Protein AF-A0A3D1NS38-F1 (afdb_monomer)

Mean predicted aligned error: 8.81 Å

Radius of gyration: 20.16 Å; Cα contacts (8 Å, |Δi|>4): 280; chains: 1; bounding box: 40×44×72 Å

Solvent-accessible surface area (backbone atoms only — not comparable to full-atom values): 11917 Å² total; per-residue (Å²): 108,70,68,59,52,53,53,50,52,52,50,52,54,51,53,51,52,54,49,47,54,53,51,42,51,54,45,50,57,52,50,49,51,49,49,64,53,66,76,37,72,54,66,53,39,45,45,48,59,40,21,78,74,70,80,37,36,43,80,37,63,66,56,19,51,51,51,48,30,64,73,77,37,70,85,58,55,68,72,58,52,42,57,75,40,54,44,55,23,90,43,26,75,84,63,42,56,43,49,60,43,40,18,22,39,87,84,80,71,43,24,34,29,34,37,33,32,33,17,29,86,69,16,49,78,65,56,82,69,49,88,85,58,86,35,32,73,91,52,47,65,81,64,58,56,45,70,52,49,68,51,48,45,53,46,45,54,50,51,54,51,45,55,54,48,39,73,71,69,47,87,70,88,64,97,75,67,70,66,76,78,57,72,84,73,78,82,47,72,60,41,59,78,72,46,63,34,18,32,70,70,42,67,50,51,85,46,81,93,119

Secondary structure (DSSP, 8-state):
-HHHHHHHHHHHHHHHHHHHHHHHHHHHHHHHHHHHHHTSTHHHHHHHHHHHHHSS--SSHHHHHHHHHHHH-TTS-HHHHHHHTT-B-TT-TT-PBPEEEEEE-TTT-SEEEEEEEE-GGGT-------TT--EETTTGGGG--BTTHHHHHHHHHHHHHHHHHHHHHS----S--PPPPPP-PPP-HHHHHHS--BEEEEE-------

Foldseek 3Di:
DVVVVVVVVVVVVVVVVVVLVVLQVVQCVLLVVLVVLVVDCLLVVLQVVVCVVPVAGDLAVVRSLVVCCVPPNVPDDSVVSCVSSVQFRSLAPVRDGFGKHFAAAPPVRTGQKIWTKAQASLNDQPFPDDSPDHHHLLGNVVRDFAPLVVLVVQQNVVVVVVLVVCVVPPDPVDPDDAGDFRDSDGDDVCCNPPNRGMHTRGMGDRGDPD

pLDDT: mean 78.17, std 13.59, range [43.44, 96.06]

Structure (mmCIF, N/CA/C/O backbone):
data_AF-A0A3D1NS38-F1
#
_entry.id   AF-A0A3D1NS38-F1
#
loop_
_atom_site.group_PDB
_atom_site.id
_atom_site.type_symbol
_atom_site.label_atom_id
_atom_site.label_alt_id
_atom_site.label_comp_id
_atom_site.label_asym_id
_atom_site.label_entity_id
_atom_site.label_seq_id
_atom_site.pdbx_PDB_ins_code
_atom_site.Cartn_x
_atom_site.Cartn_y
_atom_site.Cartn_z
_atom_site.occupancy
_atom_site.B_iso_or_equiv
_atom_site.auth_seq_id
_atom_site.auth_comp_id
_atom_site.auth_asym_id
_atom_site.auth_atom_id
_atom_site.pdbx_PDB_model_num
ATOM 1 N N . MET A 1 1 ? 21.279 -10.481 -47.262 1.00 76.62 1 MET A N 1
ATOM 2 C CA . MET A 1 1 ? 20.288 -11.100 -46.355 1.00 76.62 1 MET A CA 1
ATOM 3 C C . MET A 1 1 ? 20.906 -11.469 -45.008 1.00 76.62 1 MET A C 1
ATOM 5 O O . MET A 1 1 ? 20.533 -10.842 -44.033 1.00 76.62 1 MET A O 1
ATOM 9 N N . ILE A 1 2 ? 21.895 -12.374 -44.933 1.00 86.12 2 ILE A N 1
ATOM 10 C CA . ILE A 1 2 ? 22.530 -12.773 -43.651 1.00 86.12 2 ILE A CA 1
ATOM 11 C C . ILE A 1 2 ? 23.198 -11.591 -42.920 1.00 86.12 2 ILE A C 1
ATOM 13 O O . ILE A 1 2 ? 22.921 -11.370 -41.749 1.00 86.12 2 ILE A O 1
ATOM 17 N N . LEU A 1 3 ? 24.006 -10.782 -43.616 1.00 85.31 3 LEU A N 1
ATOM 18 C CA . LEU A 1 3 ? 24.631 -9.575 -43.042 1.00 85.31 3 LEU A CA 1
ATOM 19 C C . LEU A 1 3 ? 23.600 -8.562 -42.524 1.00 85.31 3 LEU A C 1
ATOM 21 O O . LEU A 1 3 ? 23.777 -7.984 -41.461 1.00 85.31 3 LEU A O 1
ATOM 25 N N . THR A 1 4 ? 22.495 -8.393 -43.250 1.00 87.94 4 THR A N 1
ATOM 26 C CA . THR A 1 4 ? 21.396 -7.497 -42.871 1.00 87.94 4 THR A CA 1
ATOM 27 C C . THR A 1 4 ? 20.699 -7.975 -41.596 1.00 87.94 4 THR A C 1
ATOM 29 O O . THR A 1 4 ? 20.424 -7.170 -40.713 1.00 87.94 4 THR A O 1
ATOM 32 N N . ILE A 1 5 ? 20.464 -9.287 -41.475 1.00 90.00 5 ILE A N 1
ATOM 33 C CA . ILE A 1 5 ? 19.885 -9.908 -40.276 1.00 90.00 5 ILE A CA 1
ATOM 34 C C . ILE A 1 5 ? 20.839 -9.753 -39.086 1.00 90.00 5 ILE A C 1
ATOM 36 O O . ILE A 1 5 ? 20.409 -9.331 -38.018 1.00 90.00 5 ILE A O 1
ATOM 40 N N . LEU A 1 6 ? 22.135 -10.022 -39.271 1.00 91.25 6 LEU A N 1
ATOM 41 C CA . LEU A 1 6 ? 23.143 -9.872 -38.217 1.00 91.25 6 LEU A CA 1
ATOM 42 C C . LEU A 1 6 ? 23.252 -8.424 -37.727 1.00 91.25 6 LEU A C 1
ATOM 44 O O . LEU A 1 6 ? 23.245 -8.190 -36.522 1.00 91.25 6 LEU A O 1
ATOM 48 N N . SER A 1 7 ? 23.292 -7.447 -38.638 1.00 90.25 7 SER A N 1
ATOM 49 C CA . SER A 1 7 ? 23.285 -6.030 -38.263 1.00 90.25 7 SER A CA 1
ATOM 50 C C . SER A 1 7 ? 22.029 -5.650 -37.481 1.00 90.25 7 SER A C 1
ATOM 52 O O . SER A 1 7 ? 22.134 -4.933 -36.490 1.00 90.25 7 SER A O 1
ATOM 54 N N . LEU A 1 8 ? 20.855 -6.150 -37.878 1.00 93.31 8 LEU A N 1
ATOM 55 C CA . LEU A 1 8 ? 19.605 -5.879 -37.170 1.00 93.31 8 LEU A CA 1
ATOM 56 C C . LEU A 1 8 ? 19.620 -6.460 -35.749 1.00 93.31 8 LEU A C 1
ATOM 58 O O . LEU A 1 8 ? 19.246 -5.773 -34.803 1.00 93.31 8 LEU A O 1
ATOM 62 N N . VAL A 1 9 ? 20.096 -7.699 -35.592 1.00 93.12 9 VAL A N 1
ATOM 63 C CA . VAL A 1 9 ? 20.233 -8.356 -34.283 1.00 93.12 9 VAL A CA 1
ATOM 64 C C . VAL A 1 9 ? 21.170 -7.559 -33.379 1.00 93.12 9 VAL A C 1
ATOM 66 O O . VAL A 1 9 ? 20.811 -7.275 -32.243 1.00 93.12 9 VAL A O 1
ATOM 69 N N . VAL A 1 10 ? 22.327 -7.126 -33.889 1.00 92.94 10 VAL A N 1
ATOM 70 C CA . VAL A 1 10 ? 23.287 -6.321 -33.115 1.00 92.94 10 VAL A CA 1
ATOM 71 C C . VAL A 1 10 ? 22.670 -4.998 -32.660 1.00 92.94 10 VAL A C 1
ATOM 73 O O . VAL A 1 10 ? 22.812 -4.633 -31.493 1.00 92.94 10 VAL A O 1
ATOM 76 N N . ILE A 1 11 ? 21.955 -4.298 -33.547 1.00 93.38 11 ILE A N 1
ATOM 77 C CA . ILE A 1 11 ? 21.277 -3.040 -33.204 1.00 93.38 11 ILE A CA 1
ATOM 78 C C . ILE A 1 11 ? 20.231 -3.284 -32.113 1.00 93.38 11 ILE A C 1
ATOM 80 O O . ILE A 1 11 ? 20.254 -2.601 -31.093 1.00 93.38 11 ILE A O 1
ATOM 84 N N . LEU A 1 12 ? 19.365 -4.289 -32.275 1.00 91.50 12 LEU A N 1
ATOM 85 C CA . LEU A 1 12 ? 18.329 -4.615 -31.293 1.00 91.50 12 LEU A CA 1
ATOM 86 C C . LEU A 1 12 ? 18.922 -5.010 -29.935 1.00 91.50 12 LEU A C 1
ATOM 88 O O . LEU A 1 12 ? 18.430 -4.556 -28.903 1.00 91.50 12 LEU A O 1
ATOM 92 N N . SER A 1 13 ? 19.998 -5.800 -29.914 1.00 89.00 13 SER A N 1
ATOM 93 C CA . SER A 1 13 ? 20.678 -6.185 -28.674 1.00 89.00 13 SER A CA 1
ATOM 94 C C . SER A 1 13 ? 21.296 -4.984 -27.956 1.00 89.00 13 SER A C 1
ATOM 96 O O . SER A 1 13 ? 21.130 -4.848 -26.744 1.00 89.00 13 SER A O 1
ATOM 98 N N . LEU A 1 14 ? 21.966 -4.084 -28.684 1.00 92.38 14 LEU A N 1
ATOM 99 C CA . LEU A 1 14 ? 22.547 -2.871 -28.102 1.00 92.38 14 LEU A CA 1
ATOM 100 C C . LEU A 1 14 ? 21.461 -1.923 -27.584 1.00 92.38 14 LEU A C 1
ATOM 102 O O . LEU A 1 14 ? 21.559 -1.443 -26.456 1.00 92.38 14 LEU A O 1
ATOM 106 N N . SER A 1 15 ? 20.401 -1.701 -28.363 1.00 89.12 15 SER A N 1
ATOM 107 C CA . SER A 1 15 ? 19.258 -0.886 -27.944 1.00 89.12 15 SER A CA 1
ATOM 108 C C . SER A 1 15 ? 18.572 -1.464 -26.706 1.00 89.12 15 SER A C 1
ATOM 110 O O . SER A 1 15 ? 18.284 -0.721 -25.771 1.00 89.12 15 SER A O 1
ATOM 112 N N . SER A 1 16 ? 18.376 -2.785 -26.650 1.00 87.31 16 SER A N 1
ATOM 113 C CA . SER A 1 16 ? 17.794 -3.459 -25.486 1.00 87.31 16 SER A CA 1
ATOM 114 C C . SER A 1 16 ? 18.673 -3.332 -24.242 1.00 87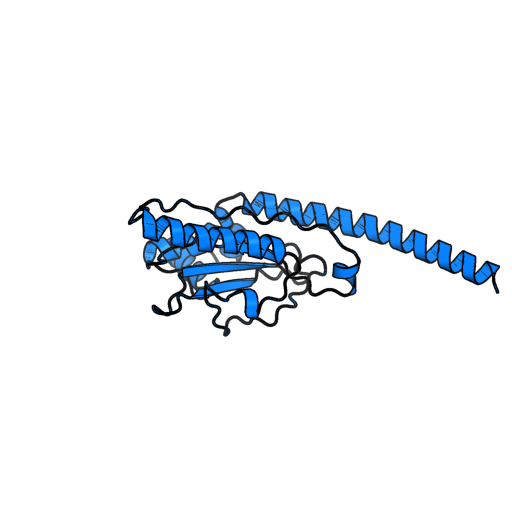.31 16 SER A C 1
ATOM 116 O O . SER A 1 16 ? 18.145 -3.154 -23.148 1.00 87.31 16 SER A O 1
ATOM 118 N N . LEU A 1 17 ? 20.001 -3.408 -24.382 1.00 89.50 17 LEU A N 1
ATOM 119 C CA . LEU A 1 17 ? 20.930 -3.258 -23.260 1.00 89.50 17 LEU A CA 1
ATOM 120 C C . LEU A 1 17 ? 20.929 -1.827 -22.706 1.00 89.50 17 LEU A C 1
ATOM 122 O O . LEU A 1 17 ? 20.922 -1.639 -21.490 1.00 89.50 17 LEU A O 1
ATOM 126 N N . VAL A 1 18 ? 20.929 -0.823 -23.588 1.00 89.81 18 VAL A N 1
ATOM 127 C CA . VAL A 1 18 ? 20.855 0.594 -23.196 1.00 89.81 18 VAL A CA 1
ATOM 128 C C . VAL A 1 18 ? 19.535 0.879 -22.484 1.00 89.81 18 VAL A C 1
ATOM 130 O O . VAL A 1 18 ? 19.543 1.461 -21.400 1.00 89.81 18 VAL A O 1
ATOM 133 N N . LEU A 1 19 ? 18.417 0.409 -23.047 1.00 86.12 19 LEU A N 1
ATOM 134 C CA . LEU A 1 19 ? 17.099 0.536 -22.429 1.00 86.12 19 LEU A CA 1
ATOM 135 C C . LEU A 1 19 ? 17.054 -0.154 -21.061 1.00 86.12 19 LEU A C 1
ATOM 137 O O . LEU A 1 19 ? 16.555 0.428 -20.103 1.00 86.12 19 LEU A O 1
ATOM 141 N N . TRP A 1 20 ? 17.619 -1.359 -20.946 1.00 86.88 20 TRP A N 1
ATOM 142 C CA . TRP A 1 20 ? 17.677 -2.090 -19.681 1.00 86.88 20 TRP A CA 1
ATOM 143 C C . TRP A 1 20 ? 18.447 -1.332 -18.606 1.00 86.88 20 TRP A C 1
ATOM 145 O O . TRP A 1 20 ? 17.927 -1.178 -17.508 1.00 86.88 20 TRP A O 1
ATOM 155 N N . ARG A 1 21 ? 19.634 -0.798 -18.918 1.00 87.38 21 ARG A N 1
ATOM 156 C CA . ARG A 1 21 ? 20.411 -0.013 -17.946 1.00 87.38 21 ARG A CA 1
ATOM 157 C C . ARG A 1 21 ? 19.681 1.249 -17.501 1.00 87.38 21 ARG A C 1
ATOM 159 O O . ARG A 1 21 ? 19.710 1.579 -16.322 1.00 87.38 21 ARG A O 1
ATOM 166 N N . TYR A 1 22 ? 19.038 1.943 -18.439 1.00 86.44 22 TYR A N 1
ATOM 167 C CA . TYR A 1 22 ? 18.272 3.146 -18.130 1.00 86.44 22 TYR A CA 1
ATOM 168 C C . TYR A 1 22 ? 17.084 2.838 -17.209 1.00 86.44 22 TYR A C 1
ATOM 170 O O . TYR A 1 22 ? 16.932 3.469 -16.164 1.00 86.44 22 TYR A O 1
ATOM 178 N N . LEU A 1 23 ? 16.271 1.840 -17.567 1.00 83.56 23 LEU A N 1
ATOM 179 C CA . LEU A 1 23 ? 15.095 1.465 -16.785 1.00 83.56 23 LEU A CA 1
ATOM 180 C C . LEU A 1 23 ? 15.470 0.857 -15.433 1.00 83.56 23 LEU A C 1
ATOM 182 O O . LEU A 1 23 ? 14.831 1.194 -14.442 1.00 83.56 23 LEU A O 1
ATOM 186 N N . SER A 1 24 ? 16.516 0.024 -15.360 1.00 82.62 24 SER A N 1
ATOM 187 C CA . SER A 1 24 ? 16.943 -0.557 -14.084 1.00 82.62 24 SER A CA 1
ATOM 188 C C . SER A 1 24 ? 17.503 0.504 -13.141 1.00 82.62 24 SER A C 1
ATOM 190 O O . SER A 1 24 ? 17.225 0.438 -11.952 1.00 82.62 24 SER A O 1
ATOM 192 N N . GLY A 1 25 ? 18.266 1.479 -13.652 1.00 83.19 25 GLY A N 1
ATOM 193 C CA . GLY A 1 25 ? 18.782 2.586 -12.844 1.00 83.19 25 GLY A CA 1
ATOM 194 C C . GLY A 1 25 ? 17.647 3.419 -12.254 1.00 83.19 25 GLY A C 1
ATOM 195 O O . GLY A 1 25 ? 17.556 3.556 -11.039 1.00 83.19 25 GLY A O 1
ATOM 196 N N . LYS A 1 26 ? 16.716 3.867 -13.108 1.00 83.12 26 LYS A N 1
ATOM 197 C CA . LYS A 1 26 ? 15.529 4.614 -12.667 1.00 83.12 26 LYS A CA 1
ATOM 198 C C . LYS A 1 26 ? 14.682 3.815 -11.673 1.00 83.12 26 LYS A C 1
ATOM 200 O O . LYS A 1 26 ? 14.178 4.377 -10.705 1.00 83.12 26 LYS A O 1
ATOM 205 N N . TYR A 1 27 ? 14.512 2.516 -11.918 1.00 83.06 27 TYR A N 1
ATOM 206 C CA . TYR A 1 27 ? 13.772 1.632 -11.025 1.00 83.06 27 TYR A CA 1
ATOM 207 C C . TYR A 1 27 ? 14.420 1.555 -9.642 1.00 83.06 27 TYR A C 1
ATOM 209 O O . TYR A 1 27 ? 13.722 1.757 -8.658 1.00 83.06 27 TYR A O 1
ATOM 217 N N . VAL A 1 28 ? 15.733 1.303 -9.570 1.00 81.38 28 VAL A N 1
ATOM 218 C CA . VAL A 1 28 ? 16.457 1.211 -8.294 1.00 81.38 28 VAL A CA 1
ATOM 219 C C . VAL A 1 28 ? 16.347 2.523 -7.529 1.00 81.38 28 VAL A C 1
ATOM 221 O O . VAL A 1 28 ? 15.933 2.493 -6.380 1.00 81.38 28 VAL A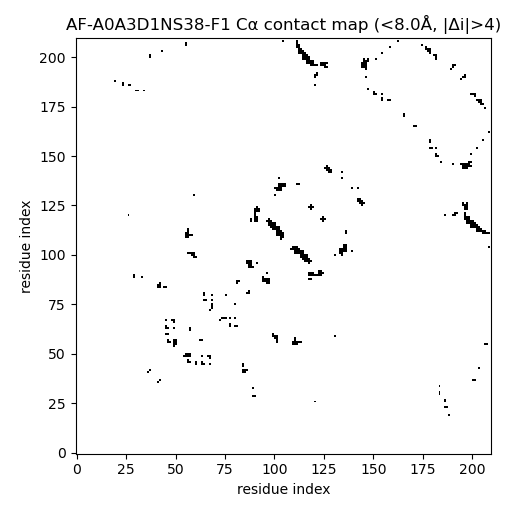 O 1
ATOM 224 N N . GLU A 1 29 ? 16.596 3.667 -8.171 1.00 82.56 29 GLU A N 1
ATOM 225 C CA . GLU A 1 29 ? 16.457 4.981 -7.523 1.00 82.56 29 GLU A CA 1
ATOM 226 C C . GLU A 1 29 ? 15.039 5.211 -6.974 1.00 82.56 29 GLU A C 1
ATOM 228 O O . GLU A 1 29 ? 14.865 5.661 -5.842 1.00 82.56 29 GLU A O 1
ATOM 233 N N . THR A 1 30 ? 14.010 4.870 -7.757 1.00 83.31 30 THR A N 1
ATOM 234 C CA . THR A 1 30 ? 12.609 5.046 -7.342 1.00 83.31 30 THR A CA 1
ATOM 235 C C . THR A 1 30 ? 12.261 4.099 -6.193 1.00 83.31 30 THR A C 1
ATOM 237 O O . THR A 1 30 ? 11.694 4.524 -5.189 1.00 83.31 30 THR A O 1
ATOM 240 N N . ALA A 1 31 ? 12.642 2.828 -6.296 1.00 77.62 31 ALA A N 1
ATOM 241 C CA . ALA A 1 31 ? 12.351 1.830 -5.280 1.00 77.62 31 ALA A CA 1
ATOM 242 C C . ALA A 1 31 ? 13.112 2.080 -3.969 1.00 77.62 31 ALA A C 1
ATOM 244 O O . ALA A 1 31 ? 12.542 1.921 -2.892 1.00 77.62 31 ALA A O 1
ATOM 245 N N . GLU A 1 32 ? 14.367 2.525 -4.048 1.00 76.19 32 GLU A N 1
ATOM 246 C CA . GLU A 1 32 ? 15.146 2.955 -2.886 1.00 76.19 32 GLU A CA 1
ATOM 247 C C . GLU A 1 32 ? 14.529 4.184 -2.228 1.00 76.19 32 GLU A C 1
ATOM 249 O O . GLU A 1 32 ? 14.420 4.201 -1.006 1.00 76.19 32 GLU A O 1
ATOM 254 N N . SER A 1 33 ? 14.039 5.159 -3.005 1.00 76.69 33 SER A N 1
ATOM 255 C CA . SER A 1 33 ? 13.330 6.306 -2.429 1.00 76.69 33 SER A CA 1
ATOM 256 C C . SER A 1 33 ? 12.100 5.859 -1.640 1.00 76.69 33 SER A C 1
ATOM 258 O O . SER A 1 33 ? 11.903 6.291 -0.509 1.00 76.69 33 SER A O 1
ATOM 260 N N . ILE A 1 34 ? 11.321 4.923 -2.189 1.00 74.75 34 ILE A N 1
ATOM 261 C CA . ILE A 1 34 ? 10.148 4.369 -1.517 1.00 74.75 34 ILE A CA 1
ATOM 262 C C . ILE A 1 34 ? 10.580 3.662 -0.235 1.00 74.75 34 ILE A C 1
ATOM 264 O O . ILE A 1 34 ? 10.069 4.006 0.822 1.00 74.75 34 ILE A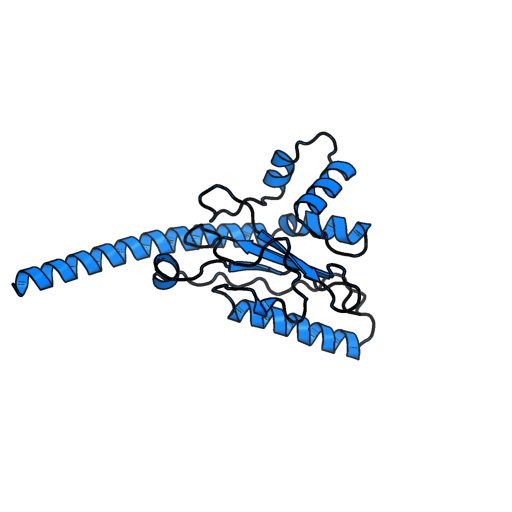 O 1
ATOM 268 N N . ARG A 1 35 ? 11.581 2.774 -0.271 1.00 70.50 35 ARG A N 1
ATOM 269 C CA . ARG A 1 35 ? 12.120 2.139 0.943 1.00 70.50 35 ARG A CA 1
ATOM 270 C C . ARG A 1 35 ? 12.532 3.174 1.991 1.00 70.50 35 ARG A C 1
ATOM 272 O O . ARG A 1 35 ? 12.131 3.058 3.144 1.00 70.50 35 ARG A O 1
ATOM 279 N N . ASP A 1 36 ? 13.298 4.188 1.611 1.00 67.31 36 ASP A N 1
ATOM 280 C CA . ASP A 1 36 ? 13.817 5.187 2.544 1.00 67.31 36 ASP A CA 1
ATOM 281 C C . ASP A 1 36 ? 12.683 6.017 3.182 1.00 67.31 36 ASP A C 1
ATOM 283 O O . ASP A 1 36 ? 12.771 6.366 4.361 1.00 67.31 36 ASP A O 1
ATOM 287 N N . TYR A 1 37 ? 11.582 6.257 2.458 1.00 62.84 37 TYR A N 1
ATOM 288 C CA . TYR A 1 37 ? 10.369 6.865 3.016 1.00 62.84 37 TYR A CA 1
ATOM 289 C C . TYR A 1 37 ? 9.505 5.878 3.828 1.00 62.84 37 TYR A C 1
ATOM 291 O O . TYR A 1 37 ? 8.861 6.294 4.788 1.00 62.84 37 TYR A O 1
ATOM 299 N N . PHE A 1 38 ? 9.470 4.588 3.482 1.00 57.41 38 PHE A N 1
ATOM 300 C CA . PHE A 1 38 ? 8.707 3.551 4.199 1.00 57.41 38 PHE A CA 1
ATOM 301 C C . PHE A 1 38 ? 9.383 3.091 5.495 1.00 57.41 38 PHE A C 1
ATOM 303 O O . PHE A 1 38 ? 8.704 2.615 6.400 1.00 57.41 38 PHE A O 1
ATOM 310 N N . MET A 1 39 ? 10.692 3.318 5.630 1.00 48.94 39 MET A N 1
ATOM 311 C CA . MET A 1 39 ? 11.421 3.218 6.900 1.00 48.94 39 MET A CA 1
ATOM 312 C C . MET A 1 39 ? 11.036 4.327 7.896 1.00 48.94 39 MET A C 1
ATOM 314 O O . MET A 1 39 ? 11.449 4.277 9.056 1.00 48.94 39 MET A O 1
ATOM 318 N N . TRP A 1 40 ? 10.265 5.337 7.472 1.00 49.31 40 TRP A N 1
ATOM 319 C CA . TRP A 1 40 ? 9.711 6.347 8.367 1.00 49.31 40 TRP A CA 1
ATOM 320 C C . TRP A 1 40 ? 8.280 5.976 8.806 1.00 49.31 40 TRP A C 1
ATOM 322 O O . TRP A 1 40 ? 7.474 5.559 7.974 1.00 49.31 40 TRP A O 1
ATOM 332 N N . PRO A 1 41 ? 7.896 6.231 10.076 1.00 55.03 41 PRO A N 1
ATOM 333 C CA . PRO A 1 41 ? 6.540 5.992 10.600 1.00 55.03 41 PRO A CA 1
ATOM 334 C C . PRO A 1 41 ? 5.402 6.720 9.857 1.00 55.03 41 PRO A C 1
ATOM 336 O O . PRO A 1 41 ? 4.232 6.569 10.201 1.00 55.03 41 PRO A O 1
ATOM 339 N N . THR A 1 42 ? 5.723 7.564 8.876 1.00 58.72 42 THR A N 1
ATOM 340 C CA . THR A 1 42 ? 4.812 8.487 8.194 1.00 58.72 42 THR A CA 1
ATOM 341 C C . THR A 1 42 ? 3.687 7.800 7.421 1.00 58.72 42 THR A C 1
ATOM 343 O O . THR A 1 42 ? 2.555 8.255 7.523 1.00 58.72 42 THR A O 1
ATOM 346 N N . TYR A 1 43 ? 3.927 6.685 6.726 1.00 59.44 43 TYR A N 1
ATOM 347 C CA . TYR A 1 43 ? 2.861 6.005 5.964 1.00 59.44 43 TYR A CA 1
ATOM 348 C C . TYR A 1 43 ? 1.900 5.198 6.833 1.00 59.44 43 TYR A C 1
ATOM 350 O O . TYR A 1 43 ? 0.706 5.111 6.551 1.00 59.44 43 TYR A O 1
ATOM 358 N N . GLN A 1 44 ? 2.411 4.634 7.927 1.00 68.31 44 GLN A N 1
ATOM 359 C CA . GLN A 1 44 ? 1.587 3.918 8.900 1.00 68.31 44 GLN A CA 1
ATOM 360 C C . GLN A 1 44 ? 0.819 4.866 9.805 1.00 68.31 44 GLN A C 1
ATOM 362 O O . GLN A 1 44 ? -0.133 4.440 10.453 1.00 68.31 44 GLN A O 1
ATOM 367 N N . ARG A 1 45 ? 1.207 6.144 9.853 1.00 80.06 45 ARG A N 1
ATOM 368 C CA . ARG A 1 45 ? 0.645 7.092 10.801 1.00 80.06 45 ARG A CA 1
ATOM 369 C C . ARG A 1 45 ? -0.866 7.200 10.673 1.00 80.06 45 ARG A C 1
ATOM 371 O O . ARG A 1 45 ? -1.550 7.069 11.679 1.00 80.06 45 ARG A O 1
ATOM 378 N N . LEU A 1 46 ? -1.393 7.411 9.466 1.00 89.12 46 LEU A N 1
ATOM 379 C CA . LEU A 1 46 ? -2.838 7.585 9.299 1.00 89.12 46 LEU A CA 1
ATOM 380 C C . LEU A 1 46 ? -3.623 6.327 9.721 1.00 89.12 46 LEU A C 1
ATOM 382 O O . LEU A 1 46 ? -4.502 6.463 10.578 1.00 89.12 46 LEU A O 1
ATOM 386 N N . PRO A 1 47 ? -3.313 5.107 9.220 1.00 88.56 47 PRO A N 1
ATOM 387 C CA . PRO A 1 47 ? -3.996 3.902 9.692 1.00 88.56 47 PRO A CA 1
ATOM 388 C C . PRO A 1 47 ? -3.811 3.627 11.189 1.00 88.56 47 PRO A C 1
ATOM 390 O O . PRO A 1 47 ? -4.746 3.163 11.838 1.00 88.56 47 PRO A O 1
ATOM 393 N N . LEU A 1 48 ? -2.631 3.909 11.749 1.00 83.75 48 LEU A N 1
ATOM 394 C CA . LEU A 1 48 ? -2.318 3.622 13.149 1.00 83.75 48 LEU A CA 1
ATOM 395 C C . LEU A 1 48 ? -3.031 4.576 14.114 1.00 83.75 48 LEU A C 1
ATOM 397 O O . LEU A 1 48 ? -3.578 4.131 15.116 1.00 83.75 48 LEU A O 1
ATOM 401 N N . GLU A 1 49 ? -3.083 5.873 13.810 1.00 87.06 49 GLU A N 1
ATOM 402 C CA . GLU A 1 49 ? -3.810 6.862 14.624 1.00 87.06 49 GLU A CA 1
ATOM 403 C C . GLU A 1 49 ? -5.320 6.571 14.618 1.00 87.06 49 GLU A C 1
ATOM 405 O O . GLU A 1 49 ? -5.993 6.700 15.645 1.00 87.06 49 GLU A O 1
ATOM 410 N N . TYR A 1 50 ? -5.846 6.110 13.477 1.00 92.00 50 TYR A N 1
ATOM 411 C CA . TYR A 1 50 ? -7.218 5.615 13.383 1.00 92.00 50 TYR A CA 1
ATOM 412 C C . TYR A 1 50 ? -7.412 4.372 14.270 1.00 92.00 50 TYR A C 1
ATOM 414 O O . TYR A 1 50 ? -8.309 4.353 15.113 1.00 92.00 50 TYR A O 1
ATOM 422 N N . TYR A 1 51 ? -6.532 3.369 14.160 1.00 88.69 51 TYR A N 1
ATOM 423 C CA . TYR A 1 51 ? -6.580 2.167 15.000 1.00 88.69 51 TYR A CA 1
ATOM 424 C C . TYR A 1 51 ? -6.555 2.500 16.496 1.00 88.69 51 TYR A C 1
ATOM 426 O O . TYR A 1 51 ? -7.391 2.003 17.246 1.00 88.69 51 TYR A O 1
ATOM 434 N N . ASN A 1 52 ? -5.668 3.394 16.931 1.00 85.50 52 ASN A N 1
ATOM 435 C CA . ASN A 1 52 ? -5.557 3.802 18.334 1.00 85.50 52 ASN A CA 1
ATOM 436 C C . ASN A 1 52 ? -6.840 4.449 18.879 1.00 85.50 52 ASN A C 1
ATOM 438 O O . ASN A 1 52 ? -7.070 4.439 20.086 1.00 85.50 52 ASN A O 1
ATOM 442 N N . SER A 1 53 ? -7.676 5.000 17.999 1.00 90.50 53 SER A N 1
ATOM 443 C CA . SER A 1 53 ? -8.925 5.666 18.372 1.00 90.50 53 SER A CA 1
ATOM 444 C C . SER A 1 53 ? -10.132 4.727 18.362 1.00 90.50 53 SER A C 1
ATOM 446 O O . SER A 1 53 ? -11.052 4.909 19.159 1.00 90.50 53 SER A O 1
ATOM 448 N N . PHE A 1 54 ? -10.144 3.726 17.475 1.00 91.19 54 PHE A N 1
ATOM 449 C CA . PHE A 1 54 ? -11.321 2.883 17.227 1.00 91.19 54 PHE A CA 1
ATOM 450 C C . PHE A 1 54 ? -11.126 1.389 17.529 1.00 91.19 54 PHE A C 1
ATOM 452 O O . PHE A 1 54 ? -12.111 0.659 17.620 1.00 91.19 54 PHE A O 1
ATOM 459 N N . GLY A 1 55 ? -9.887 0.923 17.696 1.00 87.75 55 GLY A N 1
ATOM 460 C CA . GLY A 1 55 ? -9.541 -0.485 17.919 1.00 87.75 55 GLY A CA 1
ATOM 461 C C . GLY A 1 55 ? -9.562 -1.363 16.659 1.00 87.75 55 GLY A C 1
ATOM 462 O O . GLY A 1 55 ? -9.528 -2.584 16.775 1.00 87.75 55 GLY A O 1
ATOM 463 N N . TYR A 1 56 ? -9.652 -0.768 15.466 1.00 89.69 56 TYR A N 1
ATOM 464 C CA . TYR A 1 56 ? -9.578 -1.446 14.165 1.00 89.69 56 TYR A CA 1
ATOM 465 C C . TYR A 1 56 ? -9.029 -0.490 13.095 1.00 89.69 56 TYR A C 1
ATOM 467 O O . TYR A 1 56 ? -9.093 0.728 13.260 1.00 89.69 56 TYR A O 1
ATOM 475 N N . TYR A 1 57 ? -8.466 -1.024 12.008 1.00 91.44 57 TYR A N 1
ATOM 476 C CA . TYR A 1 57 ? -7.921 -0.210 10.914 1.00 91.44 57 TYR A CA 1
ATOM 477 C C . TYR A 1 57 ? -9.031 0.385 10.027 1.00 91.44 57 TYR A C 1
ATOM 479 O O . TYR A 1 57 ? -10.125 -0.176 9.947 1.00 91.44 57 TYR A O 1
ATOM 487 N N . PRO A 1 58 ? -8.786 1.513 9.339 1.00 94.12 58 PRO A N 1
ATOM 488 C CA . PRO A 1 58 ? -9.800 2.146 8.499 1.00 94.12 58 PRO A CA 1
ATOM 489 C C . PRO A 1 58 ? -10.172 1.260 7.299 1.00 94.12 58 PRO A C 1
ATOM 491 O O . PRO A 1 58 ? -9.377 0.458 6.816 1.00 94.12 58 PRO A O 1
ATOM 494 N N . ARG A 1 59 ? -11.391 1.401 6.774 1.00 93.62 59 ARG A N 1
ATOM 495 C CA . ARG A 1 59 ? -11.847 0.662 5.582 1.00 93.62 59 ARG A CA 1
ATOM 496 C C . ARG A 1 59 ? -11.308 1.255 4.286 1.00 93.62 59 ARG A C 1
ATOM 498 O O . ARG A 1 59 ? -11.331 0.595 3.253 1.00 93.62 59 ARG A O 1
ATOM 505 N N . SER A 1 60 ? -10.849 2.500 4.320 1.00 93.44 60 SER A N 1
ATOM 506 C CA . SER A 1 60 ? -10.214 3.165 3.189 1.00 93.44 60 SER A CA 1
ATOM 507 C C . SER A 1 60 ? -9.211 4.210 3.664 1.00 93.44 60 SER A C 1
ATOM 509 O O . SER A 1 60 ? -9.273 4.697 4.794 1.00 93.44 60 SER A O 1
ATOM 511 N N . MET A 1 61 ? -8.306 4.614 2.774 1.00 92.81 61 MET A N 1
ATOM 512 C CA . MET A 1 61 ? -7.405 5.724 3.076 1.00 92.81 61 MET A CA 1
ATOM 513 C C . MET A 1 61 ? -8.154 7.055 3.222 1.00 92.81 61 MET A C 1
ATOM 515 O O . MET A 1 61 ? -7.760 7.881 4.037 1.00 92.81 61 MET A O 1
ATOM 519 N N . ASP A 1 62 ? -9.259 7.258 2.493 1.00 94.38 62 ASP A N 1
ATOM 520 C CA . ASP A 1 62 ? -10.126 8.431 2.685 1.00 94.38 62 ASP A CA 1
ATOM 521 C C . ASP A 1 62 ? -10.660 8.509 4.116 1.00 94.38 62 ASP A C 1
ATOM 523 O O . ASP A 1 62 ? -10.637 9.574 4.721 1.00 94.38 62 ASP A O 1
ATOM 527 N N . GLU A 1 63 ? -11.085 7.383 4.690 1.00 95.19 63 GLU A N 1
ATOM 528 C CA . GLU A 1 63 ? -11.562 7.337 6.071 1.00 95.19 63 GLU A CA 1
ATOM 529 C C . GLU A 1 63 ? -10.451 7.704 7.072 1.00 95.19 63 GLU A C 1
ATOM 531 O O . GLU A 1 63 ? -10.680 8.490 7.995 1.00 95.19 63 GLU A O 1
ATOM 536 N N . ALA A 1 64 ? -9.232 7.204 6.852 1.00 94.19 64 ALA A N 1
ATOM 537 C CA . ALA A 1 64 ? -8.065 7.537 7.670 1.00 94.19 64 ALA A CA 1
ATOM 538 C C . ALA A 1 64 ? -7.709 9.034 7.590 1.00 94.19 64 ALA A C 1
ATOM 540 O O . ALA A 1 64 ? -7.484 9.691 8.609 1.00 94.19 64 ALA A O 1
ATOM 541 N N . VAL A 1 65 ? -7.676 9.578 6.368 1.00 94.81 65 VAL A N 1
ATOM 542 C CA . VAL A 1 65 ? -7.376 10.988 6.081 1.00 94.81 65 VAL A CA 1
ATOM 543 C C . VAL A 1 65 ? -8.437 11.897 6.690 1.00 94.81 65 VAL A C 1
ATOM 545 O O . VAL A 1 65 ? -8.091 12.905 7.305 1.00 94.81 65 VAL A O 1
ATOM 548 N N . ASP A 1 66 ? -9.712 11.539 6.562 1.00 96.00 66 ASP A N 1
ATOM 549 C CA . ASP A 1 66 ? -10.834 12.315 7.083 1.00 96.00 66 ASP A CA 1
ATOM 550 C C . ASP A 1 66 ? -10.791 12.392 8.605 1.00 96.00 66 ASP A C 1
ATOM 552 O O . ASP A 1 66 ? -10.887 13.486 9.166 1.00 96.00 66 ASP A O 1
ATOM 556 N N . PHE A 1 67 ? -10.570 11.256 9.267 1.00 95.81 67 PHE A N 1
ATOM 557 C CA . PHE A 1 67 ? -10.391 11.200 10.713 1.00 95.81 67 PHE A CA 1
ATOM 558 C C . PHE A 1 67 ? -9.208 12.063 11.173 1.00 95.81 67 PHE A C 1
ATOM 560 O O . PHE A 1 67 ? -9.359 12.910 12.059 1.00 95.81 67 PHE A O 1
ATOM 567 N N . TYR A 1 68 ? -8.034 11.881 10.564 1.00 93.19 68 TYR A N 1
ATOM 568 C CA . TYR A 1 68 ? -6.817 12.568 10.988 1.00 93.19 68 TYR A CA 1
ATOM 569 C C . TYR A 1 68 ? -6.903 14.081 10.759 1.00 93.19 68 TYR A C 1
ATOM 571 O O . TYR A 1 68 ? -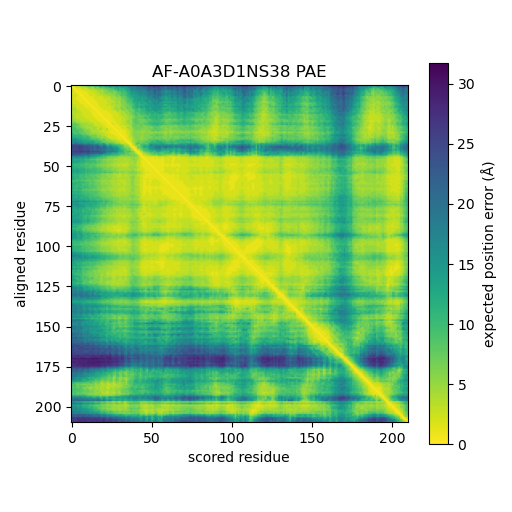6.538 14.873 11.630 1.00 93.19 68 TYR A O 1
ATOM 579 N N . GLN A 1 69 ? -7.432 14.497 9.605 1.00 94.81 69 GLN A N 1
ATOM 580 C CA . GLN A 1 69 ? -7.671 15.903 9.299 1.00 94.81 69 GLN A CA 1
ATOM 581 C C . GLN A 1 69 ? -8.617 16.522 10.330 1.00 94.81 69 GLN A C 1
ATOM 583 O O . GLN A 1 69 ? -8.282 17.546 10.916 1.00 94.81 69 GLN A O 1
ATOM 588 N N . GLN A 1 70 ? -9.776 15.907 10.579 1.00 95.50 70 GLN A N 1
ATOM 589 C CA . GLN A 1 70 ? -10.770 16.450 11.508 1.00 95.50 70 GLN A CA 1
ATOM 590 C C . GLN A 1 70 ? -10.238 16.538 12.940 1.00 95.50 70 GLN A C 1
ATOM 592 O O . GLN A 1 70 ? -10.524 17.511 13.637 1.00 95.50 70 GLN A O 1
ATOM 597 N N . THR A 1 71 ? -9.445 15.553 13.360 1.00 94.62 71 THR A N 1
ATOM 598 C CA . THR A 1 71 ? -8.953 15.446 14.738 1.00 94.62 71 THR A CA 1
ATOM 599 C C . THR A 1 71 ? -7.775 16.377 15.012 1.00 94.62 71 THR A C 1
ATOM 601 O O . THR A 1 71 ? -7.750 17.049 16.042 1.00 94.62 71 THR A O 1
ATOM 604 N N . TYR A 1 72 ? -6.801 16.446 14.100 1.00 91.06 72 TYR A N 1
ATOM 605 C CA . TYR A 1 72 ? -5.518 17.106 14.369 1.00 91.06 72 TYR A CA 1
ATOM 606 C C . TYR A 1 72 ? -5.284 18.370 13.533 1.00 91.06 72 TYR A C 1
ATOM 608 O O . TYR A 1 72 ? -4.598 19.284 13.989 1.00 91.06 72 TYR A O 1
ATOM 616 N N . TRP A 1 73 ? -5.850 18.452 12.324 1.00 91.88 73 TRP A N 1
ATOM 617 C CA . TRP A 1 73 ? -5.561 19.524 11.362 1.00 91.88 73 TRP A CA 1
ATOM 618 C C . TRP A 1 73 ? -6.813 20.005 10.605 1.00 91.88 73 TRP A C 1
ATOM 620 O O . TRP A 1 73 ? -6.821 20.001 9.370 1.00 91.88 73 TRP A O 1
ATOM 630 N N . PRO A 1 74 ? -7.868 20.477 11.297 1.00 93.88 74 PRO A N 1
ATOM 631 C CA . PRO A 1 74 ? -9.171 20.751 10.676 1.00 93.88 74 PRO A CA 1
ATOM 632 C C . PRO A 1 74 ? -9.131 21.852 9.605 1.00 93.88 74 PRO A C 1
ATOM 634 O O . PRO A 1 74 ? -10.000 21.912 8.740 1.00 93.88 74 PRO A O 1
ATOM 637 N N . ASN A 1 75 ? -8.108 22.711 9.641 1.00 96.06 75 ASN A N 1
ATOM 638 C CA . ASN A 1 75 ? -7.923 23.811 8.692 1.00 96.06 75 ASN A CA 1
ATOM 639 C C . ASN A 1 75 ? -7.012 23.457 7.501 1.00 96.06 75 ASN A C 1
ATOM 641 O O . ASN A 1 75 ? -6.874 24.264 6.583 1.00 96.06 75 ASN A O 1
ATOM 645 N N . MET A 1 76 ? -6.351 22.295 7.510 1.00 94.19 76 MET A N 1
ATOM 646 C CA . MET A 1 76 ? -5.488 21.855 6.410 1.00 94.19 76 MET A CA 1
ATOM 647 C C . MET A 1 76 ? -6.344 21.261 5.294 1.00 94.19 76 MET A C 1
ATOM 649 O O . MET A 1 76 ? -7.274 20.516 5.580 1.00 94.19 76 MET A O 1
ATOM 653 N N . ALA A 1 77 ? -6.045 21.527 4.020 1.00 95.69 77 ALA A N 1
ATOM 654 C CA . ALA A 1 77 ? -6.745 20.846 2.933 1.00 95.69 77 ALA A CA 1
ATOM 655 C C . ALA A 1 77 ? -6.302 19.374 2.840 1.00 95.69 77 ALA A C 1
ATOM 657 O O . ALA A 1 77 ? -5.114 19.077 2.945 1.00 95.69 77 ALA A O 1
ATOM 658 N N . LYS A 1 78 ? -7.236 18.449 2.562 1.00 93.81 78 LYS A N 1
ATOM 659 C CA . LYS A 1 78 ? -6.938 17.003 2.466 1.00 93.81 78 LYS A CA 1
ATOM 660 C C . LYS A 1 78 ? -5.796 16.693 1.497 1.00 93.81 78 LYS A C 1
ATOM 662 O O . LYS A 1 78 ? -4.942 15.880 1.811 1.00 93.81 78 LYS A O 1
ATOM 667 N N . LYS A 1 79 ? -5.736 17.377 0.348 1.00 92.62 79 LYS A N 1
ATOM 668 C CA . LYS A 1 79 ? -4.650 17.210 -0.634 1.00 92.62 79 LYS A CA 1
ATOM 669 C C . LYS A 1 79 ? -3.259 17.510 -0.049 1.00 92.62 79 LYS A C 1
ATOM 671 O O . LYS A 1 79 ? -2.300 16.828 -0.385 1.00 92.62 79 LYS A O 1
ATOM 676 N N . ASP A 1 80 ? -3.164 18.501 0.838 1.00 91.31 80 ASP A N 1
ATOM 677 C CA . ASP A 1 80 ? -1.895 18.923 1.429 1.00 91.31 80 ASP A CA 1
ATOM 678 C C . ASP A 1 80 ? -1.494 17.937 2.532 1.00 91.31 80 ASP A C 1
ATOM 680 O O . ASP A 1 80 ? -0.326 17.571 2.634 1.00 91.31 80 ASP A O 1
ATOM 684 N N . LEU A 1 81 ? -2.475 17.430 3.292 1.00 90.69 81 LEU A N 1
ATOM 685 C CA . LEU A 1 81 ? -2.267 16.341 4.246 1.00 90.69 81 LEU A CA 1
ATOM 686 C C . LEU A 1 81 ? -1.763 15.077 3.538 1.00 90.69 81 LEU A C 1
ATOM 688 O O . LEU A 1 81 ? -0.756 14.513 3.947 1.00 90.69 81 LEU A O 1
ATOM 692 N N . ARG A 1 82 ? -2.419 14.661 2.450 1.00 90.94 82 ARG A N 1
ATOM 693 C CA . ARG A 1 82 ? -2.030 13.488 1.650 1.00 90.94 82 ARG A CA 1
ATOM 694 C C . ARG A 1 82 ? -0.593 13.602 1.132 1.00 90.94 82 ARG A C 1
ATOM 696 O O . ARG A 1 82 ? 0.173 12.651 1.256 1.00 90.94 82 ARG A O 1
ATOM 703 N N . ALA A 1 83 ? -0.200 14.786 0.658 1.00 86.88 83 ALA A N 1
ATOM 704 C CA . ALA A 1 83 ? 1.175 15.066 0.245 1.00 86.88 83 ALA A CA 1
ATOM 705 C C . ALA A 1 83 ? 2.176 15.017 1.417 1.00 86.88 83 ALA A C 1
ATOM 707 O O . ALA A 1 83 ? 3.260 14.464 1.267 1.00 86.88 83 ALA A O 1
ATOM 708 N N . GLN A 1 84 ? 1.822 15.547 2.595 1.00 85.19 84 GLN A N 1
ATOM 709 C CA . GLN A 1 84 ? 2.670 15.475 3.798 1.00 85.19 84 GLN A CA 1
ATOM 710 C C . GLN A 1 84 ? 2.827 14.054 4.350 1.00 85.19 84 GLN A C 1
ATOM 712 O O . GLN A 1 84 ? 3.840 13.751 4.973 1.00 85.19 84 GLN A O 1
ATOM 717 N N . GLN A 1 85 ? 1.828 13.198 4.137 1.00 84.25 85 GLN A N 1
ATOM 718 C CA . GLN A 1 85 ? 1.879 11.772 4.471 1.00 84.25 85 GLN A CA 1
ATOM 719 C C . GLN A 1 85 ? 2.474 10.931 3.328 1.00 84.25 85 GLN A C 1
ATOM 721 O O . GLN A 1 85 ? 2.456 9.708 3.402 1.00 84.25 85 GLN A O 1
ATOM 726 N N . PHE A 1 86 ? 3.000 11.588 2.287 1.00 84.19 86 PHE A N 1
ATOM 727 C CA . PHE A 1 86 ? 3.674 10.993 1.135 1.00 84.19 86 PHE A CA 1
ATOM 728 C C . PHE A 1 86 ? 2.856 9.949 0.358 1.00 84.19 86 PHE A C 1
ATOM 730 O O . PHE A 1 86 ? 3.432 9.165 -0.378 1.00 84.19 86 PHE A O 1
ATOM 737 N N . LEU A 1 87 ? 1.521 9.960 0.439 1.00 88.12 87 LEU A N 1
ATOM 738 C CA . LEU A 1 87 ? 0.668 8.891 -0.112 1.00 88.12 87 LEU A CA 1
ATOM 739 C C . LEU A 1 87 ? 0.757 8.699 -1.635 1.00 88.12 87 LEU A C 1
ATOM 741 O O . LEU A 1 87 ? 0.277 7.690 -2.145 1.00 88.12 87 LEU A O 1
ATOM 745 N N . THR A 1 88 ? 1.340 9.652 -2.362 1.00 88.94 88 THR A N 1
ATOM 746 C CA . THR A 1 88 ? 1.588 9.546 -3.802 1.00 88.94 88 THR A CA 1
ATOM 747 C C . THR A 1 88 ? 2.549 8.401 -4.103 1.00 88.94 88 THR A C 1
ATOM 749 O O . THR A 1 88 ? 3.654 8.362 -3.571 1.00 88.94 88 THR A O 1
ATOM 752 N N . ASP A 1 89 ? 2.154 7.522 -5.018 1.00 88.06 89 ASP A N 1
ATOM 753 C CA . ASP A 1 89 ? 2.996 6.455 -5.533 1.00 88.06 89 ASP A CA 1
ATOM 754 C C . ASP A 1 89 ? 4.009 7.028 -6.545 1.00 88.06 89 ASP A C 1
ATOM 756 O O . ASP A 1 89 ? 3.610 7.485 -7.621 1.00 88.06 89 ASP A O 1
ATOM 760 N N . PRO A 1 90 ? 5.327 6.988 -6.265 1.00 86.50 90 PRO A N 1
ATOM 761 C CA . PRO A 1 90 ? 6.347 7.512 -7.175 1.00 86.50 90 PRO A CA 1
ATOM 762 C C . PRO A 1 90 ? 6.431 6.774 -8.515 1.00 86.50 90 PRO A C 1
ATOM 764 O O . PRO A 1 90 ? 7.011 7.292 -9.474 1.00 86.50 90 PRO A O 1
ATOM 767 N N . PHE A 1 91 ? 5.877 5.564 -8.591 1.00 85.62 91 PHE A N 1
ATOM 768 C CA . PHE A 1 91 ? 5.791 4.806 -9.828 1.00 85.62 91 PHE A CA 1
ATOM 769 C C . PHE A 1 91 ? 4.562 5.166 -10.670 1.00 85.62 91 PHE A C 1
ATOM 771 O O . PHE A 1 91 ? 4.632 5.057 -11.896 1.00 85.62 91 PHE A O 1
ATOM 778 N N . ALA A 1 92 ? 3.465 5.630 -10.067 1.00 88.25 92 ALA A N 1
ATOM 779 C CA . ALA A 1 92 ? 2.216 5.905 -10.774 1.00 88.25 92 ALA A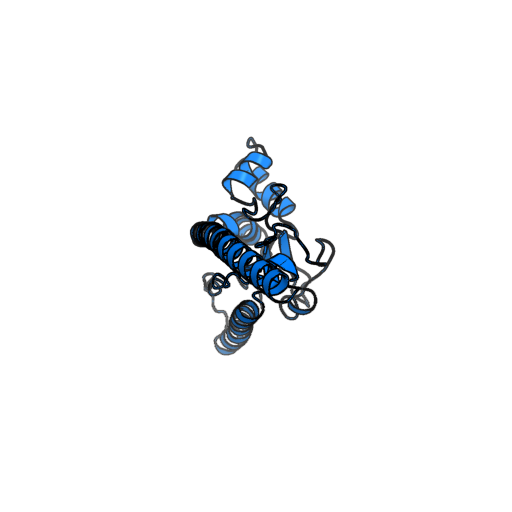 CA 1
ATOM 780 C C . ALA A 1 92 ? 2.376 7.030 -11.814 1.00 88.25 92 ALA A C 1
ATOM 782 O O . ALA A 1 92 ? 2.741 8.166 -11.499 1.00 88.25 92 ALA A O 1
ATOM 783 N N . ARG A 1 93 ? 2.077 6.738 -13.090 1.00 83.19 93 ARG A N 1
ATOM 784 C CA . ARG A 1 93 ? 2.271 7.698 -14.201 1.00 83.19 93 ARG A CA 1
ATOM 785 C C . ARG A 1 93 ? 1.375 8.930 -14.121 1.00 83.19 93 ARG A C 1
ATOM 787 O O . ARG A 1 93 ? 1.714 9.964 -14.693 1.00 83.19 93 ARG A O 1
ATOM 794 N N . ASP A 1 94 ? 0.225 8.799 -13.481 1.00 86.31 94 ASP A N 1
ATOM 795 C CA . ASP A 1 94 ? -0.792 9.835 -13.318 1.00 86.31 94 ASP A CA 1
ATOM 796 C C . ASP A 1 94 ? -0.683 10.577 -11.977 1.00 86.31 94 ASP A C 1
ATOM 798 O O . ASP A 1 94 ? -1.505 11.446 -11.691 1.00 86.31 94 ASP A O 1
ATOM 802 N N . GLY A 1 95 ? 0.341 10.271 -11.171 1.00 84.94 95 GLY A N 1
ATOM 803 C CA . GLY A 1 95 ? 0.466 10.796 -9.813 1.00 84.94 95 GLY A CA 1
ATOM 804 C C . GLY A 1 95 ? -0.553 10.196 -8.844 1.00 84.94 95 GLY A C 1
ATOM 805 O O . GLY A 1 95 ? -0.875 10.833 -7.840 1.00 84.94 95 GLY A O 1
ATOM 806 N N . GLY A 1 96 ? -1.080 9.007 -9.157 1.00 89.12 96 GLY A N 1
ATOM 807 C CA . GLY A 1 96 ? -1.923 8.228 -8.262 1.00 89.12 96 GLY A CA 1
ATOM 808 C C . GLY A 1 96 ? -1.256 7.939 -6.915 1.00 89.12 96 GLY A C 1
ATOM 809 O O . GLY A 1 96 ? -0.045 8.061 -6.739 1.00 89.12 96 GLY A O 1
ATOM 810 N N . GLU A 1 97 ? -2.076 7.582 -5.937 1.00 91.19 97 GLU A N 1
ATOM 811 C CA . GLU A 1 97 ? -1.612 7.183 -4.611 1.00 91.19 97 GLU A CA 1
ATOM 812 C C . GLU A 1 97 ? -1.346 5.680 -4.540 1.00 91.19 97 GLU A C 1
ATOM 814 O O . GLU A 1 97 ? -1.826 4.912 -5.377 1.00 91.19 97 GLU A O 1
ATOM 819 N N . PHE A 1 98 ? -0.635 5.253 -3.496 1.00 89.38 98 PHE A N 1
ATOM 820 C CA . PHE A 1 98 ? -0.609 3.844 -3.123 1.00 89.38 98 PHE A CA 1
ATOM 821 C C . PHE A 1 98 ? -2.038 3.332 -2.921 1.00 89.38 98 PHE A C 1
ATOM 823 O O . PHE A 1 98 ? -2.852 3.949 -2.226 1.00 89.38 98 PHE A O 1
ATOM 830 N N . LEU A 1 99 ? -2.341 2.168 -3.490 1.00 89.88 99 LEU A N 1
ATOM 831 C CA . LEU A 1 99 ? -3.621 1.515 -3.272 1.00 89.88 99 LEU A CA 1
ATOM 832 C C . LEU A 1 99 ? -3.627 0.910 -1.866 1.00 89.88 99 LEU A C 1
ATOM 834 O O . LEU A 1 99 ? -2.899 -0.039 -1.577 1.00 89.88 99 LEU A O 1
ATOM 838 N N . TYR A 1 100 ? -4.453 1.485 -0.996 1.00 90.25 100 TYR A N 1
ATOM 839 C CA . TYR A 1 100 ? -4.726 0.965 0.338 1.00 90.25 100 TYR A CA 1
ATOM 840 C C . TYR A 1 100 ? -5.785 -0.134 0.274 1.00 90.25 100 TYR A C 1
ATOM 842 O O . TYR A 1 100 ? -6.896 0.103 -0.208 1.00 90.25 100 TYR A O 1
ATOM 850 N N . ILE A 1 101 ? -5.467 -1.308 0.815 1.00 89.56 101 ILE A N 1
ATOM 851 C CA . ILE A 1 101 ? -6.380 -2.449 0.877 1.00 89.56 101 ILE A CA 1
ATOM 852 C C . ILE A 1 101 ? -6.519 -2.900 2.335 1.00 89.56 101 ILE A C 1
ATOM 854 O O . ILE A 1 101 ? -5.549 -3.406 2.899 1.00 89.56 101 ILE A O 1
ATOM 858 N N . PRO A 1 102 ? -7.694 -2.753 2.971 1.00 90.56 102 PRO A N 1
ATOM 859 C CA . PRO A 1 102 ? -7.920 -3.287 4.311 1.00 90.56 102 PRO A CA 1
ATOM 860 C C . PRO A 1 102 ? -7.961 -4.821 4.300 1.00 90.56 102 PRO A C 1
ATOM 862 O O . PRO A 1 102 ? -8.577 -5.437 3.427 1.00 90.56 102 PRO A O 1
ATOM 865 N N . LEU A 1 103 ? -7.360 -5.437 5.317 1.00 88.25 103 LEU A N 1
ATOM 866 C CA . LEU A 1 103 ? -7.418 -6.877 5.554 1.00 88.25 103 LEU A CA 1
ATOM 867 C C . LEU A 1 103 ? -8.351 -7.167 6.720 1.00 88.25 103 LEU A C 1
ATOM 869 O O . LEU A 1 103 ? -8.129 -6.709 7.840 1.00 88.25 103 LEU A O 1
ATOM 873 N N . TYR A 1 104 ? -9.398 -7.935 6.452 1.00 88.19 104 TYR A N 1
ATOM 874 C CA . TYR A 1 104 ? -10.451 -8.214 7.414 1.00 88.19 104 TYR A CA 1
ATOM 875 C C . TYR A 1 104 ? -10.167 -9.461 8.239 1.00 88.19 104 TYR A C 1
ATOM 877 O O . TYR A 1 104 ? -9.677 -10.475 7.735 1.00 88.19 104 TYR A O 1
ATOM 885 N N . ASP A 1 105 ? -10.587 -9.409 9.497 1.00 86.19 105 ASP A N 1
ATOM 886 C CA . ASP A 1 105 ? -10.776 -10.616 10.283 1.00 86.19 105 ASP A CA 1
ATOM 887 C C . ASP A 1 105 ? -12.014 -11.372 9.787 1.00 86.19 105 ASP A C 1
ATOM 889 O O . ASP A 1 105 ? -13.064 -10.785 9.480 1.00 86.19 105 ASP A O 1
ATOM 893 N N . TYR A 1 106 ? -11.899 -12.697 9.709 1.00 82.88 106 TYR A N 1
ATOM 894 C CA . TYR A 1 106 ? -12.958 -13.532 9.161 1.00 82.88 106 TYR A CA 1
ATOM 895 C C . TYR A 1 106 ? -14.224 -13.534 10.025 1.00 82.88 106 TYR A C 1
ATOM 897 O O . TYR A 1 106 ? -15.325 -13.590 9.471 1.00 82.88 106 TYR A O 1
ATOM 905 N N . TYR A 1 107 ? -14.106 -13.436 11.348 1.00 82.56 107 TYR A N 1
ATOM 906 C CA . TYR A 1 107 ? -15.227 -13.564 12.280 1.00 82.56 107 TYR A CA 1
ATOM 907 C C . TYR A 1 107 ? -15.809 -12.210 12.681 1.00 82.56 107 TYR A C 1
ATOM 909 O O . TYR A 1 107 ? -17.019 -12.005 12.592 1.00 82.56 107 TYR A O 1
ATOM 917 N N . LYS A 1 108 ? -14.951 -11.269 13.072 1.00 84.94 108 LYS A N 1
ATOM 918 C CA . LYS A 1 108 ? -15.313 -9.930 13.546 1.00 84.94 108 LYS A CA 1
ATOM 919 C C . LYS A 1 108 ? -15.763 -9.011 12.413 1.00 84.94 108 LYS A C 1
ATOM 921 O O . LYS A 1 108 ? -16.449 -8.028 12.674 1.00 84.94 108 LYS A O 1
ATOM 926 N N . LYS A 1 109 ? -15.393 -9.321 11.162 1.00 88.75 109 LYS A N 1
ATOM 927 C CA . LYS A 1 109 ? -15.715 -8.518 9.967 1.00 88.75 109 LYS A CA 1
ATOM 928 C C . LYS A 1 109 ? -15.251 -7.057 10.077 1.00 88.75 109 LYS A C 1
ATOM 930 O O . LYS A 1 109 ? -15.863 -6.162 9.497 1.00 88.75 109 LYS A O 1
ATOM 935 N N . VAL A 1 110 ? -14.147 -6.825 10.787 1.00 89.81 110 VAL A N 1
ATOM 936 C CA . VAL A 1 110 ? -13.471 -5.522 10.886 1.00 89.81 110 VAL A CA 1
ATOM 937 C C . VAL A 1 110 ? -12.058 -5.610 10.301 1.00 89.81 110 VAL A C 1
ATOM 939 O O . VAL A 1 110 ? -11.478 -6.700 10.329 1.00 89.81 110 VAL A O 1
ATOM 942 N N . PRO A 1 111 ? -11.497 -4.506 9.773 1.00 90.75 111 PRO A N 1
ATOM 943 C CA . PRO A 1 111 ? -10.110 -4.485 9.329 1.00 90.75 111 PRO A CA 1
ATOM 944 C C . PRO A 1 111 ? -9.143 -4.637 10.512 1.00 90.75 111 PRO A C 1
ATOM 946 O O . PRO A 1 111 ? -9.168 -3.851 11.458 1.00 90.75 111 PRO A O 1
ATOM 949 N N . VAL A 1 112 ? -8.281 -5.645 10.438 1.00 86.06 112 VAL A N 1
ATOM 950 C CA . VAL A 1 112 ? -7.265 -6.001 11.449 1.00 86.06 112 VAL A CA 1
ATOM 951 C C . VAL A 1 112 ? -5.837 -5.836 10.938 1.00 86.06 112 VAL A C 1
ATOM 953 O O . VAL A 1 112 ? -4.884 -5.901 11.704 1.00 86.06 112 VAL A O 1
ATOM 956 N N . SER A 1 113 ? -5.684 -5.576 9.641 1.00 85.19 113 SER A N 1
ATOM 957 C CA . SER A 1 113 ? -4.434 -5.136 9.030 1.00 85.19 113 SER A CA 1
ATOM 958 C C . SER A 1 113 ? -4.740 -4.437 7.699 1.00 85.19 113 SER A C 1
ATOM 960 O O . SER A 1 113 ? -5.903 -4.166 7.383 1.00 85.19 113 SER A O 1
ATOM 962 N N . PHE A 1 114 ? -3.717 -4.121 6.913 1.00 86.75 114 PHE A N 1
ATOM 963 C CA . PHE A 1 114 ? -3.857 -3.496 5.599 1.00 86.75 114 PHE A CA 1
ATOM 964 C C . PHE A 1 114 ? -2.643 -3.761 4.706 1.00 86.75 114 PHE A C 1
ATOM 966 O O . PHE A 1 114 ? -1.574 -4.115 5.192 1.00 86.75 114 PHE A O 1
ATOM 973 N N . ILE A 1 115 ? -2.797 -3.538 3.404 1.00 85.56 115 ILE A N 1
ATOM 974 C CA . ILE A 1 115 ? -1.729 -3.591 2.404 1.00 85.56 115 ILE A CA 1
ATOM 975 C C . ILE A 1 115 ? -1.655 -2.244 1.690 1.00 85.56 115 ILE A C 1
ATOM 977 O O . ILE A 1 115 ? -2.688 -1.665 1.349 1.00 85.56 115 ILE A O 1
ATOM 981 N N . PHE A 1 116 ? -0.437 -1.775 1.431 1.00 87.25 116 PHE A N 1
ATOM 982 C CA . PHE A 1 116 ? -0.183 -0.757 0.417 1.00 87.25 116 PHE A CA 1
ATOM 983 C C . PHE A 1 116 ? 0.410 -1.401 -0.830 1.00 87.25 116 PHE A C 1
ATOM 985 O O . PHE A 1 116 ? 1.473 -2.026 -0.767 1.00 87.25 116 PHE A O 1
ATOM 992 N N . LEU A 1 117 ? -0.267 -1.213 -1.962 1.00 87.62 117 LEU A N 1
ATOM 993 C CA . LEU A 1 117 ? 0.257 -1.554 -3.278 1.00 87.62 117 LEU A CA 1
ATOM 994 C C . LEU A 1 117 ? 0.701 -0.300 -4.016 1.00 87.62 117 LEU A C 1
ATOM 996 O O . LEU A 1 117 ? 0.072 0.752 -3.910 1.00 87.62 117 LEU A O 1
ATOM 1000 N N . SER A 1 118 ? 1.742 -0.432 -4.823 1.00 87.38 118 SER A N 1
ATOM 1001 C CA . SER A 1 118 ? 2.060 0.560 -5.849 1.00 87.38 118 SER A CA 1
ATOM 1002 C C . SER A 1 118 ? 2.058 -0.069 -7.227 1.00 87.38 118 SER A C 1
ATOM 1004 O O . SER A 1 118 ? 2.264 -1.273 -7.365 1.00 87.38 118 SER A O 1
ATOM 1006 N N . ALA A 1 119 ? 1.833 0.781 -8.221 1.00 86.56 119 ALA A N 1
ATOM 1007 C CA . ALA A 1 119 ? 1.752 0.463 -9.636 1.00 86.56 119 ALA A CA 1
ATOM 1008 C C . ALA A 1 119 ? 3.064 -0.104 -10.213 1.00 86.56 119 ALA A C 1
ATOM 1010 O O . ALA A 1 119 ? 3.099 -0.598 -11.336 1.00 86.56 119 ALA A O 1
ATOM 1011 N N . GLY A 1 120 ? 4.171 0.010 -9.470 1.00 83.06 120 GLY A N 1
ATOM 1012 C CA . GLY A 1 120 ? 5.457 -0.575 -9.831 1.00 83.06 120 GLY A CA 1
ATOM 1013 C C . GLY A 1 120 ? 6.014 -0.091 -11.174 1.00 83.06 120 GLY A C 1
ATOM 1014 O O . GLY A 1 120 ? 5.703 0.981 -11.676 1.00 83.06 120 GLY A O 1
ATOM 1015 N N . VAL A 1 121 ? 6.939 -0.844 -11.766 1.00 77.88 121 VAL A N 1
ATOM 1016 C CA . VAL A 1 121 ? 7.887 -0.265 -12.738 1.00 77.88 121 VAL A CA 1
ATOM 1017 C C . VAL A 1 121 ? 7.278 0.250 -14.044 1.00 77.88 121 VAL A C 1
ATOM 1019 O O . VAL A 1 121 ? 7.879 1.099 -14.713 1.00 77.88 121 VAL A O 1
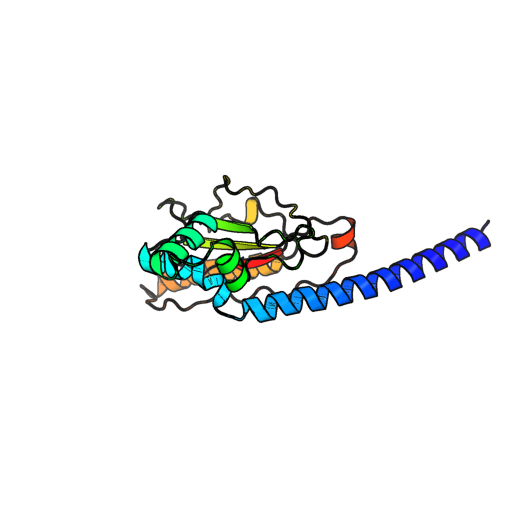ATOM 1022 N N . ASP A 1 122 ? 6.114 -0.249 -14.451 1.00 78.81 122 ASP A N 1
ATOM 1023 C CA . ASP A 1 122 ? 5.437 0.328 -15.605 1.00 78.81 122 ASP A CA 1
ATOM 1024 C C . ASP A 1 122 ? 4.537 1.507 -15.239 1.00 78.81 122 ASP A C 1
ATOM 1026 O O . ASP A 1 122 ? 4.138 2.230 -16.149 1.00 78.81 122 ASP A O 1
ATOM 1030 N N . GLY A 1 123 ? 4.276 1.737 -13.956 1.00 82.62 123 GLY A N 1
ATOM 1031 C CA . GLY A 1 123 ? 3.506 2.847 -13.431 1.00 82.62 123 GLY A CA 1
ATOM 1032 C C . GLY A 1 123 ? 2.014 2.781 -13.717 1.00 82.62 123 GLY A C 1
ATOM 1033 O O . GLY A 1 123 ? 1.371 3.835 -13.765 1.00 82.62 123 GLY A O 1
ATOM 1034 N N . LYS A 1 124 ? 1.470 1.583 -13.948 1.00 86.50 124 LYS A N 1
ATOM 1035 C CA . LYS A 1 124 ? 0.035 1.344 -14.083 1.00 86.50 124 LYS A CA 1
ATOM 1036 C C . LYS A 1 124 ? -0.418 0.316 -13.046 1.00 86.50 124 LYS A C 1
ATOM 1038 O O . LYS A 1 124 ? 0.065 -0.802 -13.052 1.00 86.50 124 LYS A O 1
ATOM 1043 N N . MET A 1 125 ? -1.388 0.699 -12.213 1.00 86.88 125 MET A N 1
ATOM 1044 C CA . MET A 1 125 ? -2.042 -0.243 -11.304 1.00 86.88 125 MET A CA 1
ATOM 1045 C C . MET A 1 125 ? -2.795 -1.291 -12.134 1.00 86.88 125 MET A C 1
ATOM 1047 O O . MET A 1 125 ? -3.713 -0.945 -12.888 1.00 86.88 125 MET A O 1
ATOM 1051 N N . ASP A 1 126 ? -2.375 -2.547 -12.029 1.00 81.00 126 ASP A N 1
ATOM 1052 C CA . ASP A 1 126 ? -2.871 -3.670 -12.833 1.00 81.00 126 ASP A CA 1
ATOM 1053 C C . ASP A 1 126 ? -3.685 -4.689 -12.012 1.00 81.00 126 ASP A C 1
ATOM 1055 O O . ASP A 1 126 ? -4.254 -5.625 -12.582 1.00 81.00 126 ASP A O 1
ATOM 1059 N N . ASN A 1 127 ? -3.770 -4.505 -10.693 1.00 81.44 127 ASN A N 1
ATOM 1060 C CA . ASN A 1 127 ? -4.496 -5.375 -9.784 1.00 81.44 127 ASN A CA 1
ATOM 1061 C C . ASN A 1 127 ? -6.003 -5.305 -10.040 1.00 81.44 127 ASN A C 1
ATOM 1063 O O . ASN A 1 127 ? -6.581 -4.231 -10.211 1.00 81.44 127 ASN A O 1
ATOM 1067 N N . GLU A 1 128 ? -6.659 -6.463 -10.000 1.00 79.50 128 GLU A N 1
ATOM 1068 C CA . GLU A 1 128 ? -8.117 -6.547 -10.107 1.00 79.50 128 GLU A CA 1
ATOM 1069 C C . GLU A 1 128 ? -8.814 -6.276 -8.766 1.00 79.50 128 GLU A C 1
ATOM 1071 O O . GLU A 1 128 ? -10.033 -6.109 -8.739 1.00 79.50 128 GLU A O 1
ATOM 1076 N N . VAL A 1 129 ? -8.062 -6.208 -7.657 1.00 78.56 129 VAL A N 1
ATOM 1077 C CA . VAL A 1 129 ? -8.614 -5.842 -6.351 1.00 78.56 129 VAL A CA 1
ATOM 1078 C C . VAL A 1 129 ? -9.079 -4.392 -6.368 1.00 78.56 129 VAL A C 1
ATOM 1080 O O . VAL A 1 129 ? -8.309 -3.448 -6.536 1.00 78.56 129 VAL A O 1
ATOM 1083 N N . THR A 1 130 ? -10.371 -4.223 -6.129 1.00 72.69 130 THR A N 1
ATOM 1084 C CA . THR A 1 130 ? -11.022 -2.929 -5.969 1.00 72.69 130 THR A CA 1
ATOM 1085 C C . THR A 1 130 ? -11.254 -2.624 -4.487 1.00 72.69 130 THR A C 1
ATOM 1087 O O . THR A 1 130 ? -11.352 -3.545 -3.677 1.00 72.69 130 THR A O 1
ATOM 1090 N N . PRO A 1 131 ? -11.477 -1.354 -4.103 1.00 64.25 131 PRO A N 1
ATOM 1091 C CA . PRO A 1 131 ? -11.878 -1.004 -2.734 1.00 64.25 131 PRO A CA 1
ATOM 1092 C C . PRO A 1 131 ? -13.178 -1.674 -2.246 1.00 64.25 131 PRO A C 1
ATOM 1094 O O . PRO A 1 131 ? -13.492 -1.613 -1.061 1.00 64.25 131 PRO A O 1
ATOM 1097 N N . SER A 1 132 ? -13.961 -2.277 -3.150 1.00 70.56 132 SER A N 1
ATOM 1098 C CA . SER A 1 132 ? -15.174 -3.030 -2.809 1.00 70.56 132 SER A CA 1
ATOM 1099 C C . SER A 1 132 ? -14.916 -4.503 -2.487 1.00 70.56 132 SER A C 1
ATOM 1101 O O . SER A 1 132 ? -15.774 -5.168 -1.902 1.00 70.56 132 SER A O 1
ATOM 1103 N N . ASP A 1 133 ? -13.741 -5.023 -2.842 1.00 81.31 133 ASP A N 1
ATOM 1104 C CA . ASP A 1 133 ? -13.346 -6.378 -2.499 1.00 81.31 133 ASP A CA 1
ATOM 110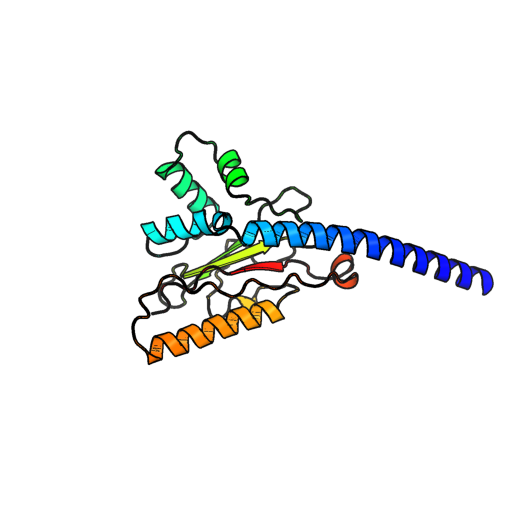5 C C . ASP A 1 133 ? -13.057 -6.493 -1.002 1.00 81.31 133 ASP A C 1
ATOM 1107 O O . ASP A 1 133 ? -12.416 -5.646 -0.386 1.00 81.31 133 ASP A O 1
ATOM 1111 N N . THR A 1 134 ? -13.518 -7.587 -0.402 1.00 85.25 134 THR A N 1
ATOM 1112 C CA . THR A 1 134 ? -13.146 -7.952 0.967 1.00 85.25 134 THR A CA 1
ATOM 1113 C C . THR A 1 134 ? -12.048 -9.003 0.904 1.00 85.25 134 THR A C 1
ATOM 1115 O O . THR A 1 134 ? -12.308 -10.141 0.504 1.00 85.25 134 THR A O 1
ATOM 1118 N N . LEU A 1 135 ? -10.831 -8.620 1.288 1.00 86.81 135 LEU A N 1
ATOM 1119 C CA . LEU A 1 135 ? -9.725 -9.549 1.514 1.00 86.81 135 LEU A CA 1
ATOM 1120 C C . LEU A 1 135 ? -9.648 -9.894 2.998 1.00 86.81 135 LEU A C 1
ATOM 1122 O O . LEU A 1 135 ? -9.797 -9.010 3.842 1.00 86.81 135 LEU A O 1
ATOM 1126 N N . TYR A 1 136 ? -9.412 -11.164 3.320 1.00 85.56 136 TYR A N 1
ATOM 1127 C CA . TYR A 1 136 ? -9.218 -11.594 4.700 1.00 85.56 136 TYR A CA 1
ATOM 1128 C C . TYR A 1 136 ? -7.738 -11.811 4.993 1.00 85.56 136 TYR A C 1
ATOM 1130 O O . TYR A 1 136 ? -6.964 -12.196 4.118 1.00 85.56 136 TYR A O 1
ATOM 1138 N N . LEU A 1 137 ? -7.341 -11.594 6.244 1.00 78.62 137 LEU A N 1
ATOM 1139 C CA . LEU A 1 137 ? -5.946 -11.716 6.672 1.00 78.62 137 LEU A CA 1
ATOM 1140 C C . LEU A 1 137 ? -5.344 -13.116 6.433 1.00 78.62 137 LEU A C 1
ATOM 1142 O O . LEU A 1 137 ? -4.140 -13.253 6.262 1.00 78.62 137 LEU A O 1
ATOM 1146 N N . ASN A 1 138 ? -6.175 -14.151 6.367 1.00 74.94 138 ASN A N 1
ATOM 1147 C CA . ASN A 1 138 ? -5.760 -15.531 6.117 1.00 74.94 138 ASN A CA 1
ATOM 1148 C C . ASN A 1 138 ? -5.921 -15.977 4.653 1.00 74.94 138 ASN A C 1
ATOM 1150 O O . ASN A 1 138 ? -5.836 -17.172 4.377 1.00 74.94 138 ASN A O 1
ATOM 1154 N N . ASN A 1 139 ? -6.251 -15.072 3.725 1.00 75.50 139 ASN A N 1
ATOM 1155 C CA . ASN A 1 139 ? -6.383 -15.410 2.304 1.00 75.50 139 ASN A CA 1
ATOM 1156 C C . ASN A 1 139 ? -6.140 -14.236 1.343 1.00 75.50 139 ASN A C 1
ATOM 1158 O O . ASN A 1 139 ? -6.538 -14.304 0.177 1.00 75.50 139 ASN A O 1
ATOM 1162 N N . TRP A 1 140 ? -5.524 -13.152 1.813 1.00 75.62 140 TRP A N 1
ATOM 1163 C CA . TRP A 1 140 ? -5.383 -11.910 1.051 1.00 75.62 140 TRP A CA 1
ATOM 1164 C C . TRP A 1 140 ? -4.636 -12.111 -0.269 1.00 75.62 140 TRP A C 1
ATOM 1166 O O . TRP A 1 140 ? -4.931 -11.433 -1.249 1.00 75.62 140 TRP A O 1
ATOM 1176 N N . TRP A 1 141 ? -3.749 -13.103 -0.334 1.00 72.56 141 TRP A N 1
ATOM 1177 C CA . TRP A 1 141 ? -3.011 -13.465 -1.538 1.00 72.56 141 TRP A CA 1
ATOM 1178 C C . TRP A 1 141 ? -3.876 -13.963 -2.699 1.00 72.56 141 TRP A C 1
ATOM 1180 O O . TRP A 1 141 ? -3.476 -13.835 -3.849 1.00 72.56 141 TRP A O 1
ATOM 1190 N N . VAL A 1 142 ? -5.060 -14.525 -2.435 1.00 68.75 142 VAL A N 1
ATOM 1191 C CA . VAL A 1 142 ? -5.859 -15.239 -3.451 1.00 68.75 142 VAL A CA 1
ATOM 1192 C C . VAL A 1 142 ? -6.288 -14.334 -4.609 1.00 68.75 142 VAL A C 1
ATOM 1194 O O . VAL A 1 142 ? -6.530 -14.818 -5.713 1.00 68.75 142 VAL A O 1
ATOM 1197 N N . LYS A 1 143 ? -6.393 -13.027 -4.362 1.00 73.19 143 LYS A N 1
ATOM 1198 C CA . LYS A 1 143 ? -6.789 -12.033 -5.366 1.00 73.19 143 LYS A CA 1
ATOM 1199 C C . LYS A 1 143 ? -5.668 -11.078 -5.763 1.00 73.19 143 LYS A C 1
ATOM 1201 O O . LYS A 1 143 ? -5.881 -10.268 -6.658 1.00 73.19 143 LYS A O 1
ATOM 1206 N N . LEU A 1 144 ? -4.509 -11.146 -5.110 1.00 78.00 144 LEU A N 1
ATOM 1207 C CA . LEU A 1 144 ? -3.404 -10.259 -5.435 1.00 78.00 144 LEU A CA 1
ATOM 1208 C C . LEU A 1 144 ? -2.564 -10.841 -6.557 1.00 78.00 144 LEU A C 1
ATOM 1210 O O . LEU A 1 144 ? -2.043 -11.948 -6.457 1.00 78.00 144 LEU A O 1
ATOM 1214 N N . ASP A 1 145 ? -2.386 -10.037 -7.595 1.00 76.88 145 ASP A N 1
ATOM 1215 C CA . ASP A 1 145 ? -1.439 -10.311 -8.659 1.00 76.88 145 ASP A CA 1
ATOM 1216 C C . ASP A 1 145 ? -0.266 -9.335 -8.538 1.00 76.88 145 ASP A C 1
ATOM 1218 O O . ASP A 1 145 ? -0.340 -8.187 -8.978 1.00 76.88 145 ASP A O 1
ATOM 1222 N N . VAL A 1 146 ? 0.771 -9.769 -7.821 1.00 76.38 146 VAL A N 1
ATOM 1223 C CA . VAL A 1 146 ? 1.945 -8.958 -7.474 1.00 76.38 146 VAL A CA 1
ATOM 1224 C C . VAL A 1 146 ? 3.222 -9.727 -7.776 1.00 76.38 146 VAL A C 1
ATOM 1226 O O . VAL A 1 146 ? 3.279 -10.949 -7.629 1.00 76.38 146 VAL A O 1
ATOM 1229 N N . TYR A 1 147 ? 4.277 -9.026 -8.183 1.00 73.19 147 TYR A N 1
ATOM 1230 C CA . TYR A 1 147 ? 5.509 -9.693 -8.624 1.00 73.19 147 TYR A CA 1
ATOM 1231 C C . TYR A 1 147 ? 6.499 -10.025 -7.492 1.00 73.19 147 TYR A C 1
ATOM 1233 O O . TYR A 1 147 ? 7.429 -10.796 -7.738 1.00 73.19 147 TYR A O 1
ATOM 1241 N N . ASN A 1 148 ? 6.298 -9.489 -6.277 1.00 71.88 148 ASN A N 1
ATOM 1242 C CA . ASN A 1 148 ? 7.049 -9.805 -5.047 1.00 71.88 148 ASN A CA 1
ATOM 1243 C C . ASN A 1 148 ? 6.274 -10.751 -4.109 1.00 71.88 148 ASN A C 1
ATOM 1245 O O . ASN A 1 148 ? 6.223 -10.570 -2.893 1.00 71.88 148 ASN A O 1
ATOM 1249 N N . TYR A 1 149 ? 5.604 -11.745 -4.696 1.00 66.50 149 TYR A N 1
ATOM 1250 C CA . TYR A 1 149 ? 4.770 -12.692 -3.959 1.00 66.50 149 TYR A CA 1
ATOM 1251 C C . TYR A 1 149 ? 5.560 -13.552 -2.958 1.00 66.50 149 TYR A C 1
ATOM 1253 O O . TYR A 1 149 ? 5.030 -13.928 -1.920 1.00 66.50 149 TYR A O 1
ATOM 1261 N N . GLU A 1 150 ? 6.829 -13.856 -3.239 1.00 66.19 150 GLU A N 1
ATOM 1262 C CA . GLU A 1 150 ? 7.678 -14.663 -2.349 1.00 66.19 150 GLU A CA 1
ATOM 1263 C C . GLU A 1 150 ? 8.010 -13.911 -1.052 1.00 66.19 150 GLU A C 1
ATOM 1265 O O . GLU A 1 150 ? 7.939 -14.471 0.040 1.00 66.19 150 GLU A O 1
ATOM 1270 N N . GLU A 1 151 ? 8.279 -12.612 -1.147 1.00 66.88 151 GLU A N 1
ATOM 1271 C CA . GLU A 1 151 ? 8.431 -11.705 -0.011 1.00 66.88 151 GLU A CA 1
ATOM 1272 C C . GLU A 1 151 ? 7.106 -11.562 0.750 1.00 66.88 151 GLU A C 1
ATOM 1274 O O . GLU A 1 151 ? 7.080 -11.498 1.979 1.00 66.88 151 GLU A O 1
ATOM 1279 N N . ALA A 1 152 ? 5.992 -11.599 0.021 1.00 64.12 152 ALA A N 1
ATOM 1280 C CA . ALA A 1 152 ? 4.643 -11.644 0.566 1.00 64.12 152 ALA A CA 1
ATOM 1281 C C . ALA A 1 152 ? 4.367 -12.940 1.361 1.00 64.12 152 ALA A C 1
ATOM 1283 O O . ALA A 1 152 ? 3.715 -12.889 2.403 1.00 64.12 152 ALA A O 1
ATOM 1284 N N . ILE A 1 153 ? 4.912 -14.082 0.929 1.00 64.25 153 ILE A N 1
ATOM 1285 C CA . ILE A 1 153 ? 4.876 -15.340 1.688 1.00 64.25 153 ILE A CA 1
ATOM 1286 C C . ILE A 1 153 ? 5.745 -15.233 2.943 1.00 64.25 153 ILE A C 1
ATOM 1288 O O . ILE A 1 153 ? 5.314 -15.661 4.001 1.00 64.25 153 ILE A O 1
ATOM 1292 N N . LEU A 1 154 ? 6.934 -14.623 2.891 1.00 66.38 154 LEU A N 1
ATOM 1293 C CA . LEU A 1 154 ? 7.745 -14.418 4.104 1.00 66.38 154 LEU A CA 1
ATOM 1294 C C . LEU A 1 154 ? 7.017 -13.553 5.141 1.00 66.38 154 LEU A C 1
ATOM 1296 O O . LEU A 1 154 ? 7.105 -13.804 6.347 1.00 66.38 154 LEU A O 1
ATOM 1300 N N . LEU A 1 155 ? 6.284 -12.549 4.663 1.00 64.19 155 LEU A N 1
ATOM 1301 C CA . LEU A 1 155 ? 5.377 -11.743 5.468 1.00 64.19 155 LEU A CA 1
ATOM 1302 C C . LEU A 1 155 ? 4.227 -12.583 6.032 1.00 64.19 155 LEU A C 1
ATOM 1304 O O . LEU A 1 155 ? 3.925 -12.468 7.215 1.00 64.19 155 LEU A O 1
ATOM 1308 N N . GLN A 1 156 ? 3.616 -13.456 5.231 1.00 62.34 156 GLN A N 1
ATOM 1309 C CA . GLN A 1 156 ? 2.584 -14.392 5.680 1.00 62.34 156 GLN A CA 1
ATOM 1310 C C . GLN A 1 156 ? 3.113 -15.378 6.729 1.00 62.34 156 GLN A C 1
ATOM 1312 O O . GLN A 1 156 ? 2.497 -15.527 7.774 1.00 62.34 156 GLN A O 1
ATOM 1317 N N . ASP A 1 157 ? 4.270 -15.995 6.510 1.00 65.06 157 ASP A N 1
ATOM 1318 C CA . ASP A 1 157 ? 4.925 -16.899 7.458 1.00 65.06 157 ASP A CA 1
ATOM 1319 C C . ASP A 1 157 ? 5.240 -16.181 8.773 1.00 65.06 157 ASP A C 1
ATOM 1321 O O . ASP A 1 157 ? 5.181 -16.763 9.856 1.00 65.06 157 ASP A O 1
ATOM 1325 N N . PHE A 1 158 ? 5.611 -14.901 8.694 1.00 65.19 158 PHE A N 1
ATOM 1326 C CA . PHE A 1 158 ? 5.720 -14.054 9.871 1.00 65.19 158 PHE A CA 1
ATOM 1327 C C . PHE A 1 158 ? 4.362 -13.926 10.591 1.00 65.19 158 PHE A C 1
ATOM 1329 O O . PHE A 1 158 ? 4.317 -14.092 11.810 1.00 65.19 158 PHE A O 1
ATOM 1336 N N . CYS A 1 159 ? 3.265 -13.721 9.853 1.00 61.22 159 CYS A N 1
ATOM 1337 C CA . CYS A 1 159 ? 1.910 -13.670 10.411 1.00 61.22 159 CYS A CA 1
ATOM 1338 C C . CYS A 1 159 ? 1.469 -14.989 11.060 1.00 61.22 159 CYS A C 1
ATOM 1340 O O . CYS A 1 159 ? 0.927 -14.978 12.162 1.00 61.22 159 CYS A O 1
ATOM 1342 N N . GLU A 1 160 ? 1.699 -16.122 10.400 1.00 62.31 160 GLU A N 1
ATOM 1343 C CA . GLU A 1 160 ? 1.300 -17.447 10.889 1.00 62.31 160 GLU A CA 1
ATOM 1344 C C . GLU A 1 160 ? 2.091 -17.832 12.143 1.00 62.31 160 GLU A C 1
ATOM 1346 O O . GLU A 1 160 ? 1.515 -18.264 13.139 1.00 62.31 160 GLU A O 1
ATOM 1351 N N . ARG A 1 161 ? 3.405 -17.574 12.162 1.00 63.94 161 ARG A N 1
ATOM 1352 C CA . ARG A 1 161 ? 4.227 -17.794 13.363 1.00 63.94 161 ARG A CA 1
ATOM 1353 C C . ARG A 1 161 ? 3.864 -16.856 14.509 1.00 63.94 161 ARG A C 1
ATOM 1355 O O . ARG A 1 161 ? 4.040 -17.230 15.669 1.00 63.94 161 ARG A O 1
ATOM 1362 N N . TRP A 1 162 ? 3.394 -15.644 14.214 1.00 59.84 162 TRP A N 1
ATOM 1363 C CA . TRP A 1 162 ? 2.866 -14.743 15.236 1.00 59.84 162 TRP A CA 1
ATOM 1364 C C . TRP A 1 162 ? 1.624 -15.340 15.899 1.00 59.84 162 TRP A C 1
ATOM 1366 O O . TRP A 1 162 ? 1.587 -15.393 17.125 1.00 59.84 162 TRP A O 1
ATOM 1376 N N . ASP A 1 163 ? 0.673 -15.851 15.110 1.00 55.75 163 ASP A N 1
ATOM 1377 C CA . ASP A 1 163 ? -0.526 -16.537 15.613 1.00 55.75 163 ASP A CA 1
ATOM 1378 C C . ASP A 1 163 ? -0.159 -17.768 16.464 1.00 55.75 163 ASP A C 1
ATOM 1380 O O . ASP A 1 163 ? -0.677 -17.972 17.558 1.00 55.75 163 ASP A O 1
ATOM 1384 N N . GLU A 1 164 ? 0.822 -18.568 16.041 1.00 56.41 164 GLU A N 1
ATOM 1385 C CA . GLU A 1 164 ? 1.318 -19.689 16.853 1.00 56.41 164 GLU A CA 1
ATOM 1386 C C . GLU A 1 164 ? 1.958 -19.226 18.173 1.00 56.41 164 GLU A C 1
ATOM 1388 O O . GLU A 1 164 ? 1.730 -19.821 19.228 1.00 56.41 164 GLU A O 1
ATOM 1393 N N . THR A 1 165 ? 2.750 -18.153 18.139 1.00 52.47 165 THR A N 1
ATOM 1394 C CA . THR A 1 165 ? 3.458 -17.629 19.317 1.00 52.47 165 THR A CA 1
ATOM 1395 C C . THR A 1 165 ? 2.483 -16.988 20.309 1.00 52.47 165 THR A C 1
ATOM 1397 O O . THR A 1 165 ? 2.572 -17.238 21.512 1.00 52.47 165 THR A O 1
ATOM 1400 N N . SER A 1 166 ? 1.511 -16.212 19.832 1.00 53.38 166 SER A N 1
ATOM 1401 C CA . SER A 1 166 ? 0.496 -15.577 20.676 1.00 53.38 166 SER A CA 1
ATOM 1402 C C . SER A 1 166 ? -0.416 -16.602 21.359 1.00 53.38 166 SER A C 1
ATOM 1404 O O . SER A 1 166 ? -0.711 -16.472 22.550 1.00 53.38 166 SER A O 1
ATOM 1406 N N . ASN A 1 167 ? -0.784 -17.674 20.649 1.00 53.56 167 ASN A N 1
ATOM 1407 C CA . ASN A 1 167 ? -1.587 -18.773 21.186 1.00 53.56 167 ASN A CA 1
ATOM 1408 C C . ASN A 1 167 ? -0.844 -19.601 22.253 1.00 53.56 167 ASN A C 1
ATOM 1410 O O . ASN A 1 167 ? -1.480 -20.170 23.142 1.00 53.56 167 ASN A O 1
ATOM 1414 N N . VAL A 1 168 ? 0.492 -19.674 22.195 1.00 53.03 168 VAL A N 1
ATOM 1415 C CA . VAL A 1 168 ? 1.317 -20.445 23.145 1.00 53.03 168 VAL A CA 1
ATOM 1416 C C . VAL A 1 168 ? 1.654 -19.657 24.412 1.00 53.03 168 VAL A C 1
ATOM 1418 O O . VAL A 1 168 ? 1.688 -20.241 25.497 1.00 53.03 168 VAL A O 1
ATOM 1421 N N . PHE A 1 169 ? 1.915 -18.354 24.302 1.00 47.09 169 PHE A N 1
ATOM 1422 C CA . PHE A 1 169 ? 2.413 -17.557 25.428 1.00 47.09 169 PHE A CA 1
ATOM 1423 C C . PHE A 1 169 ? 1.331 -16.762 26.180 1.00 47.09 169 PHE A C 1
ATOM 1425 O O . PHE A 1 169 ? 1.627 -16.229 27.250 1.00 47.09 169 PHE A O 1
ATOM 1432 N N . GLY A 1 170 ? 0.081 -16.738 25.695 1.00 52.94 170 GLY A N 1
ATOM 1433 C CA . GLY A 1 170 ? -0.933 -15.796 26.189 1.00 52.94 170 GLY A CA 1
ATOM 1434 C C . GLY A 1 170 ? -0.593 -14.355 25.788 1.00 52.94 170 GLY A C 1
ATOM 1435 O O . GLY A 1 170 ? 0.504 -14.116 25.290 1.00 52.94 170 GLY A O 1
ATOM 1436 N N . GLU A 1 171 ? -1.549 -13.427 25.960 1.00 49.28 171 GLU A N 1
ATOM 1437 C CA . GLU A 1 171 ? -1.498 -12.018 25.513 1.00 49.28 171 GLU A CA 1
ATOM 1438 C C . GLU A 1 171 ? -0.070 -11.465 25.396 1.00 49.28 171 GLU A C 1
ATOM 1440 O O . GLU A 1 171 ? 0.559 -11.069 26.379 1.00 49.28 171 GLU A O 1
ATOM 1445 N N . VAL A 1 172 ? 0.449 -11.413 24.168 1.00 48.59 172 VAL A N 1
ATOM 1446 C CA . VAL A 1 172 ? 1.665 -10.651 23.898 1.00 48.59 172 VAL A CA 1
ATOM 1447 C C . VAL A 1 172 ? 1.241 -9.185 23.870 1.00 48.59 172 VAL A C 1
ATOM 1449 O O . VAL A 1 172 ? 0.873 -8.650 22.828 1.00 48.59 172 VAL A O 1
ATOM 1452 N N . GLU A 1 173 ? 1.242 -8.547 25.042 1.00 44.56 173 GLU A N 1
ATOM 1453 C CA . GLU A 1 173 ? 0.895 -7.135 25.293 1.00 44.56 173 GLU A CA 1
ATOM 1454 C C . GLU A 1 173 ? 1.828 -6.109 24.602 1.00 44.56 173 GLU A C 1
ATOM 1456 O O . GLU A 1 173 ? 1.889 -4.947 25.001 1.00 44.56 173 GLU A O 1
ATOM 1461 N N . SER A 1 174 ? 2.572 -6.472 23.555 1.00 47.00 174 SER A N 1
ATOM 1462 C CA . SER A 1 174 ? 3.471 -5.533 22.874 1.00 47.00 174 SER A CA 1
ATOM 1463 C C . SER A 1 174 ? 3.003 -5.227 21.456 1.00 47.00 174 SER A C 1
ATOM 1465 O O . SER A 1 174 ? 3.154 -6.039 20.544 1.00 47.00 174 SER A O 1
ATOM 1467 N N . LEU A 1 175 ? 2.502 -4.006 21.283 1.00 47.69 175 LEU A N 1
ATOM 1468 C CA . LEU A 1 175 ? 2.053 -3.379 20.038 1.00 47.69 175 LEU A CA 1
ATOM 1469 C C . LEU A 1 175 ? 3.191 -3.072 19.033 1.00 47.69 175 LEU A C 1
ATOM 1471 O O . LEU A 1 175 ? 3.062 -2.147 18.242 1.00 47.69 175 LEU A O 1
ATOM 1475 N N . ASP A 1 176 ? 4.306 -3.806 19.051 1.00 50.78 176 ASP A N 1
ATOM 1476 C CA . ASP A 1 176 ? 5.541 -3.398 18.360 1.00 50.78 176 ASP A CA 1
ATOM 1477 C C . ASP A 1 176 ? 6.203 -4.521 17.549 1.00 50.78 176 ASP A C 1
ATOM 1479 O O . ASP A 1 176 ? 7.418 -4.502 17.342 1.00 50.78 176 ASP A O 1
ATOM 1483 N N . TYR A 1 177 ? 5.440 -5.505 17.057 1.00 54.69 177 TYR A N 1
ATOM 1484 C CA . TYR A 1 177 ? 5.993 -6.421 16.059 1.00 54.69 177 TYR A CA 1
ATOM 1485 C C . TYR A 1 177 ? 5.658 -5.960 14.645 1.00 54.69 177 TYR A C 1
ATOM 1487 O O . TYR A 1 177 ? 4.600 -6.249 14.084 1.00 54.69 177 TYR A O 1
ATOM 1495 N N . TYR A 1 178 ? 6.598 -5.217 14.071 1.00 58.25 178 TYR A N 1
ATOM 1496 C CA . TYR A 1 178 ? 6.539 -4.814 12.677 1.00 58.25 178 TYR A CA 1
ATOM 1497 C C . TYR A 1 178 ? 6.919 -6.003 11.791 1.00 58.25 178 TYR A C 1
ATOM 1499 O O . TYR A 1 178 ? 7.927 -6.664 12.068 1.00 58.25 178 TYR A O 1
ATOM 1507 N N . PRO A 1 179 ? 6.150 -6.284 10.726 1.00 60.91 179 PRO A N 1
ATOM 1508 C CA . PRO A 1 179 ? 6.588 -7.249 9.735 1.00 60.91 179 PRO A CA 1
ATOM 1509 C C . PRO A 1 179 ? 7.950 -6.829 9.151 1.00 60.91 179 PRO A C 1
ATOM 1511 O O . PRO A 1 179 ? 8.235 -5.628 9.071 1.00 60.91 179 PRO A O 1
ATOM 1514 N N . PRO A 1 180 ? 8.803 -7.783 8.730 1.00 62.38 180 PRO A N 1
ATOM 1515 C CA . PRO A 1 180 ? 10.017 -7.439 7.998 1.00 62.38 180 PRO A CA 1
ATOM 1516 C C . PRO A 1 180 ? 9.647 -6.628 6.751 1.00 62.38 180 PRO A C 1
ATOM 1518 O O . PRO A 1 180 ? 8.680 -6.950 6.069 1.00 62.38 180 PRO A O 1
ATOM 1521 N N . TYR A 1 181 ? 10.394 -5.567 6.450 1.00 63.62 181 TYR A N 1
ATOM 1522 C CA . TYR A 1 181 ? 10.138 -4.792 5.235 1.00 63.62 181 TYR A CA 1
ATOM 1523 C C . TYR A 1 181 ? 10.320 -5.691 4.001 1.00 63.62 181 TYR A C 1
ATOM 1525 O O . TYR A 1 181 ? 11.306 -6.432 3.960 1.00 63.62 181 TYR A O 1
ATOM 153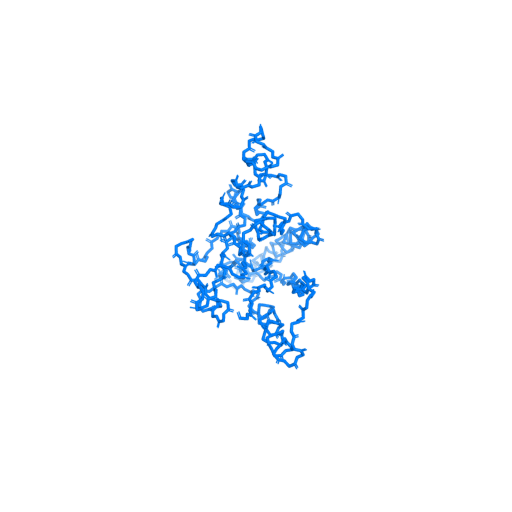3 N N . PRO A 1 182 ? 9.406 -5.642 3.009 1.00 64.38 182 PRO A N 1
ATOM 1534 C CA . PRO A 1 182 ? 9.613 -6.353 1.755 1.00 64.38 182 PRO A CA 1
ATOM 1535 C C . PRO A 1 182 ? 10.944 -5.918 1.138 1.00 64.38 182 PRO A C 1
ATOM 1537 O O . PRO A 1 182 ? 11.246 -4.721 1.089 1.00 64.38 182 PRO A O 1
ATOM 1540 N N . ASP A 1 183 ? 11.737 -6.874 0.657 1.00 66.44 183 ASP A N 1
ATOM 1541 C CA . ASP A 1 183 ? 12.936 -6.543 -0.107 1.00 66.44 183 ASP A CA 1
ATOM 1542 C C . ASP A 1 183 ? 12.550 -5.776 -1.376 1.00 66.44 183 ASP A C 1
ATOM 1544 O O . ASP A 1 183 ? 11.497 -6.016 -1.969 1.00 66.44 183 ASP A O 1
ATOM 1548 N N . ILE A 1 184 ? 13.422 -4.860 -1.817 1.00 67.44 184 ILE A N 1
ATOM 1549 C CA . ILE A 1 184 ? 13.256 -4.209 -3.119 1.00 67.44 184 ILE A CA 1
ATOM 1550 C C . ILE A 1 184 ? 13.412 -5.297 -4.187 1.00 67.44 184 ILE A C 1
ATOM 1552 O O . ILE A 1 184 ? 14.518 -5.833 -4.352 1.00 67.44 184 ILE A O 1
ATOM 1556 N N . PRO A 1 185 ? 12.352 -5.625 -4.939 1.00 65.25 185 PRO A N 1
ATOM 1557 C CA . PRO A 1 185 ? 12.449 -6.677 -5.924 1.00 65.25 185 PRO A CA 1
ATOM 1558 C C . PRO A 1 185 ? 13.375 -6.236 -7.060 1.00 65.25 185 PRO A C 1
ATOM 1560 O O . PRO A 1 185 ? 13.563 -5.058 -7.351 1.00 65.25 185 PRO A O 1
ATOM 1563 N N . ARG A 1 186 ? 14.046 -7.189 -7.705 1.00 71.62 186 ARG A N 1
ATOM 1564 C CA . ARG A 1 186 ? 15.001 -6.846 -8.768 1.00 71.62 186 ARG A CA 1
ATOM 1565 C C . ARG A 1 186 ? 14.254 -6.405 -10.020 1.00 71.62 186 ARG A C 1
ATOM 1567 O O . ARG A 1 186 ? 13.320 -7.076 -10.449 1.00 71.62 186 ARG A O 1
ATOM 1574 N N . PHE A 1 187 ? 14.742 -5.353 -10.681 1.00 74.94 187 PHE A N 1
ATOM 1575 C CA . PHE A 1 187 ? 14.220 -4.970 -11.992 1.00 74.94 187 PHE A CA 1
ATOM 1576 C C . PHE A 1 187 ? 14.352 -6.123 -12.996 1.00 74.94 187 PHE A C 1
ATOM 1578 O O . PHE A 1 187 ? 15.462 -6.549 -13.337 1.00 74.94 187 PHE A O 1
ATOM 1585 N N . ARG A 1 188 ? 13.219 -6.580 -13.533 1.00 75.44 188 ARG A N 1
ATOM 1586 C CA . ARG A 1 188 ? 13.157 -7.538 -14.639 1.00 75.44 188 ARG A CA 1
ATOM 1587 C C . ARG A 1 188 ? 12.517 -6.863 -15.852 1.00 75.44 188 ARG A C 1
ATOM 1589 O O . ARG A 1 188 ? 11.408 -6.344 -15.782 1.00 75.44 188 ARG A O 1
ATOM 1596 N N . MET A 1 189 ? 13.209 -6.900 -16.995 1.00 76.06 189 MET A N 1
ATOM 1597 C CA . MET A 1 189 ? 12.697 -6.329 -18.254 1.00 76.06 189 MET A CA 1
ATOM 1598 C C . MET A 1 189 ? 11.393 -7.001 -18.700 1.00 76.06 189 MET A C 1
ATOM 1600 O O . MET A 1 189 ? 10.531 -6.356 -19.287 1.00 76.06 189 MET A O 1
ATOM 1604 N N . THR A 1 190 ? 11.252 -8.296 -18.415 1.00 75.25 190 THR A N 1
ATOM 1605 C CA . THR A 1 190 ? 10.023 -9.052 -18.672 1.00 75.25 190 THR A CA 1
ATOM 1606 C C . THR A 1 190 ? 8.845 -8.474 -17.913 1.00 75.25 190 THR A C 1
ATOM 1608 O O . THR A 1 190 ? 7.771 -8.355 -18.488 1.00 75.25 190 THR A O 1
ATOM 1611 N N . ASP A 1 191 ? 9.064 -8.053 -16.669 1.00 72.69 191 ASP A N 1
ATOM 1612 C CA . ASP A 1 191 ? 8.013 -7.492 -15.830 1.00 72.69 191 ASP A CA 1
ATOM 1613 C C . ASP A 1 191 ? 7.605 -6.136 -16.409 1.00 72.69 191 ASP A C 1
ATOM 1615 O O . ASP A 1 191 ? 6.432 -5.931 -16.681 1.00 72.69 191 ASP A O 1
ATOM 1619 N N . TYR A 1 192 ? 8.563 -5.274 -16.774 1.00 73.38 192 TYR A N 1
ATOM 1620 C CA . TYR A 1 192 ? 8.277 -3.996 -17.442 1.00 73.38 192 TYR A CA 1
ATOM 1621 C C . TYR A 1 192 ? 7.482 -4.142 -18.753 1.00 73.38 192 TYR A C 1
ATOM 1623 O O . TYR A 1 192 ? 6.538 -3.384 -18.988 1.00 73.38 192 TYR A O 1
ATOM 1631 N N . LEU A 1 193 ? 7.847 -5.099 -19.613 1.00 74.19 193 LEU A N 1
ATOM 1632 C CA . LEU A 1 193 ? 7.248 -5.258 -20.944 1.00 74.19 193 LEU A CA 1
ATOM 1633 C C . LEU A 1 193 ? 5.945 -6.071 -20.943 1.00 74.19 193 LEU A C 1
ATOM 1635 O O . LEU A 1 193 ? 5.055 -5.773 -21.737 1.00 74.19 193 LEU A O 1
ATOM 1639 N N . TRP A 1 194 ? 5.841 -7.091 -20.088 1.00 70.62 194 TRP A N 1
ATOM 1640 C CA . TRP A 1 194 ? 4.811 -8.135 -20.186 1.00 70.62 194 TRP A CA 1
ATOM 1641 C C . TRP A 1 194 ? 4.230 -8.611 -18.847 1.00 70.62 194 TRP A C 1
ATOM 1643 O O . TRP A 1 194 ? 3.303 -9.416 -18.869 1.00 70.62 194 TRP A O 1
ATOM 1653 N N . GLY A 1 195 ? 4.764 -8.179 -17.702 1.00 61.81 195 GLY A N 1
ATOM 1654 C CA . GLY A 1 195 ? 4.303 -8.646 -16.392 1.00 61.81 195 GLY A CA 1
ATOM 1655 C C . GLY A 1 195 ? 2.999 -8.001 -15.928 1.00 61.81 195 GLY A C 1
ATOM 1656 O O . GLY A 1 195 ? 2.537 -7.030 -16.520 1.00 61.81 195 GLY A O 1
ATOM 1657 N N . LYS A 1 196 ? 2.450 -8.533 -14.835 1.00 64.19 196 LYS A N 1
ATOM 1658 C CA . LYS A 1 196 ? 1.598 -7.806 -13.886 1.00 64.19 196 LYS A CA 1
ATOM 1659 C C . LYS A 1 196 ? 2.511 -7.310 -12.765 1.00 64.19 196 LYS A C 1
ATOM 1661 O O . LYS A 1 196 ? 3.424 -8.034 -12.364 1.00 64.19 196 LYS A O 1
ATOM 1666 N N . LYS A 1 197 ? 2.398 -6.030 -12.419 1.00 69.81 197 LYS A N 1
ATOM 1667 C CA . LYS A 1 197 ? 3.582 -5.237 -12.028 1.00 69.81 197 LYS A CA 1
ATOM 1668 C C . LYS A 1 197 ? 3.393 -4.450 -10.753 1.00 69.81 197 LYS A C 1
ATOM 1670 O O . LYS A 1 197 ? 4.290 -3.696 -10.383 1.00 69.81 197 LYS A O 1
ATOM 1675 N N . ASP A 1 198 ? 2.284 -4.684 -10.070 1.00 82.62 198 ASP A N 1
ATOM 1676 C CA . ASP A 1 198 ? 2.077 -4.089 -8.772 1.00 82.62 198 ASP A CA 1
ATOM 1677 C C . ASP A 1 198 ? 2.970 -4.789 -7.754 1.00 82.62 198 ASP A C 1
ATOM 1679 O O . ASP A 1 198 ? 3.198 -6.002 -7.810 1.00 82.62 198 ASP A O 1
ATOM 1683 N N . TRP A 1 199 ? 3.498 -4.014 -6.822 1.00 80.25 199 TRP A N 1
ATOM 1684 C CA . TRP A 1 199 ? 4.260 -4.541 -5.695 1.00 80.25 199 TRP A CA 1
ATOM 1685 C C . TRP A 1 199 ? 3.588 -4.209 -4.379 1.00 80.25 199 TRP A C 1
ATOM 1687 O O . TRP A 1 199 ? 3.008 -3.136 -4.197 1.00 80.25 199 TRP A O 1
ATOM 1697 N N . ILE A 1 200 ? 3.725 -5.136 -3.439 1.00 81.44 200 ILE A N 1
ATOM 1698 C CA . ILE A 1 200 ? 3.435 -4.872 -2.038 1.00 81.44 200 ILE A CA 1
ATOM 1699 C C . ILE A 1 200 ? 4.573 -4.027 -1.493 1.00 81.44 200 ILE A C 1
ATOM 1701 O O . ILE A 1 200 ? 5.712 -4.487 -1.416 1.00 81.44 200 ILE A O 1
ATOM 1705 N N . VAL A 1 201 ? 4.245 -2.799 -1.115 1.00 77.69 201 VAL A N 1
ATOM 1706 C CA . VAL A 1 201 ? 5.193 -1.861 -0.509 1.00 77.69 201 VAL A CA 1
ATOM 1707 C C . VAL A 1 201 ? 5.206 -2.017 1.0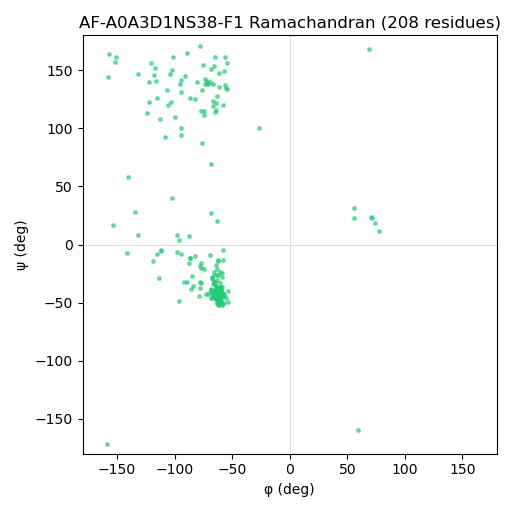02 1.00 77.69 201 VAL A C 1
ATOM 1709 O O . VAL A 1 201 ? 6.234 -1.838 1.649 1.00 77.69 201 VAL A O 1
ATOM 1712 N N . GLN A 1 202 ? 4.055 -2.370 1.573 1.00 77.88 202 GLN A N 1
ATOM 1713 C CA . GLN A 1 202 ? 3.910 -2.526 3.007 1.00 77.88 202 GLN A CA 1
ATOM 1714 C C . GLN A 1 202 ? 2.737 -3.425 3.369 1.00 77.88 202 GLN A C 1
ATOM 1716 O O . GLN A 1 202 ? 1.667 -3.354 2.761 1.00 77.88 202 GLN A O 1
ATOM 1721 N N . LEU A 1 203 ? 2.948 -4.192 4.435 1.00 78.12 203 LEU A N 1
ATOM 1722 C CA . LEU A 1 203 ? 1.908 -4.835 5.220 1.00 78.12 203 LEU A CA 1
ATOM 1723 C C . LEU A 1 203 ? 1.781 -4.090 6.557 1.00 78.12 203 LEU A C 1
ATOM 1725 O O . LEU A 1 203 ? 2.784 -3.753 7.193 1.00 78.12 203 LEU A O 1
ATOM 1729 N N . GLY A 1 204 ? 0.551 -3.784 6.954 1.00 75.12 204 GLY A N 1
ATOM 1730 C CA . GLY A 1 204 ? 0.249 -3.198 8.252 1.00 75.12 204 GLY A CA 1
ATOM 1731 C C . GLY A 1 204 ? 0.583 -4.158 9.399 1.00 75.12 204 GLY A C 1
ATOM 1732 O O . GLY A 1 204 ? 0.697 -5.366 9.180 1.00 75.12 204 GLY A O 1
ATOM 1733 N N . PRO A 1 205 ? 0.721 -3.653 10.637 1.00 72.12 205 PRO A N 1
ATOM 1734 C CA . PRO A 1 205 ? 0.843 -4.514 11.806 1.00 72.12 205 PRO A CA 1
ATOM 1735 C C . PRO A 1 205 ? -0.324 -5.505 11.901 1.00 72.12 205 PRO A C 1
ATOM 1737 O O . PRO A 1 205 ? -1.414 -5.272 11.370 1.00 72.12 205 PRO A O 1
ATOM 1740 N N . LEU A 1 206 ? -0.084 -6.616 12.589 1.00 64.31 206 LEU A N 1
ATOM 1741 C CA . LEU A 1 206 ? -1.104 -7.617 12.876 1.00 64.31 206 LEU A CA 1
ATOM 1742 C C . LEU A 1 206 ? -1.677 -7.315 14.252 1.00 64.31 206 LEU A C 1
ATOM 1744 O O . LEU A 1 206 ? -1.058 -7.623 15.270 1.00 64.31 206 LEU A O 1
ATOM 1748 N N . THR A 1 207 ? -2.842 -6.679 14.295 1.00 58.53 207 THR A N 1
ATOM 1749 C CA . THR A 1 207 ? -3.494 -6.332 15.557 1.00 58.53 207 THR A CA 1
ATOM 1750 C C . THR A 1 207 ? -4.825 -7.061 15.690 1.00 58.53 207 THR A C 1
ATOM 1752 O O . THR A 1 207 ? -5.562 -7.240 14.727 1.00 58.53 207 THR A O 1
ATOM 1755 N N . GLY A 1 208 ? -5.151 -7.523 16.898 1.00 48.34 208 GLY A N 1
ATOM 1756 C CA . GLY A 1 208 ? -6.477 -8.084 17.182 1.00 48.34 208 GLY A CA 1
ATOM 1757 C C . GLY A 1 208 ? -6.770 -9.480 16.609 1.00 48.34 208 GLY A C 1
ATOM 1758 O O . GLY A 1 208 ? -7.949 -9.851 16.563 1.00 48.34 208 GLY A O 1
ATOM 1759 N N . LEU A 1 209 ? -5.736 -10.244 16.226 1.00 46.97 209 LEU A N 1
ATOM 1760 C CA . LEU A 1 209 ? -5.792 -11.695 15.984 1.00 46.97 209 LEU A CA 1
ATOM 1761 C C . LEU A 1 209 ? -6.012 -12.449 17.308 1.00 46.97 209 LEU A C 1
ATOM 1763 O O . LEU A 1 209 ? -5.093 -13.067 17.829 1.00 46.97 209 LEU A O 1
ATOM 1767 N N . TYR A 1 210 ? -7.206 -12.314 17.885 1.00 43.44 210 TYR A N 1
ATOM 1768 C CA . TYR A 1 210 ? -7.660 -13.042 19.076 1.00 43.44 210 TYR A CA 1
ATOM 1769 C C . TYR A 1 210 ? -9.180 -13.189 19.053 1.00 43.44 210 TYR A C 1
ATOM 1771 O O . TYR A 1 210 ? -9.862 -12.135 18.995 1.00 43.44 210 TYR A O 1
#

Nearest PDB structures (foldseek):
  6yvv-assembly1_A  TM=4.202E-01  e=8.404E+00  Saccharomyces cerevisiae S288C

Sequence (210 aa):
MILTILSLVVILSLSSLVLWRYLSGKYVETAESIRDYFMWPTYQRLPLEYYNSFGYYPRSMDEAVDFYQQTYWPNMAKKDLRAQQFLTDPFARDGGEFLYIPLYDYYKKVPVSFIFLSAGVDGKMDNEVTPSDTLYLNNWWVKLDVYNYEEAILLQDFCERWDETSNVFGEVESLDYYPPYPDIPRFRMTDYLWGKKDWIVQLGPLTGLY